Protein AF-A0A2G5TRV5-F1 (afdb_monomer)

Organism: NCBI:txid1611254

InterPro domains:
  IPR000536 Nuclear hormone receptor, ligand-binding domain [PF00104] (17-171)
  IPR000536 Nuclear hormone receptor, ligand-binding domain [PS51843] (1-186)
  IPR000536 Nuclear hormone receptor, ligand-binding domain [SM00430] (6-158)
  IPR035500 Nuclear hormone receptor-like domain superfamily [G3DSA:1.10.565.10] (13-184)
  IPR035500 Nuclear hormone receptor-like domain superfam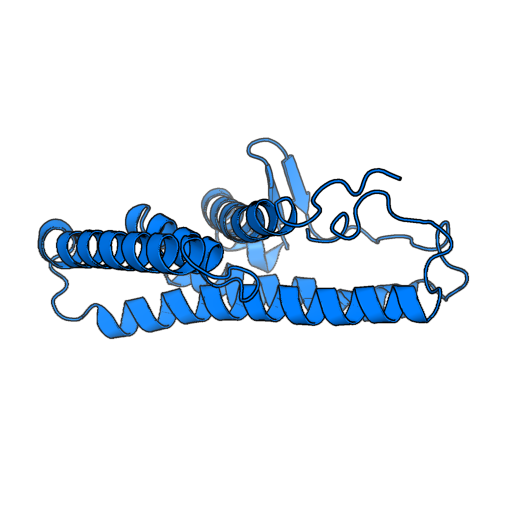ily [SSF48508] (60-185)
  IPR051152 Caenorhabditis elegans Orphan Nuclear Receptors [PTHR45680] (16-185)

Solvent-accessible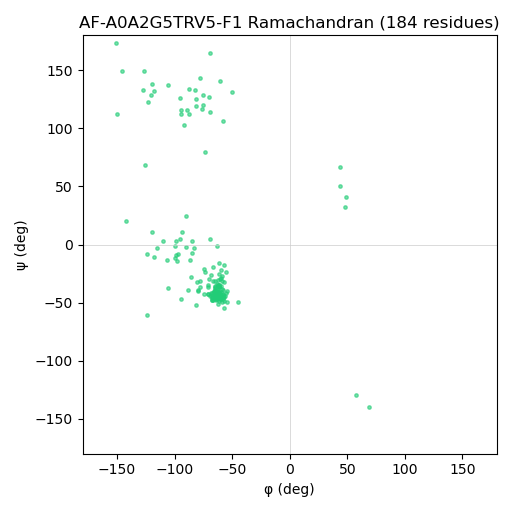 surface area (backbone atoms only — not comparable to full-atom values): 10885 Å² total; per-residue (Å²): 143,79,87,75,85,82,72,70,60,66,58,57,50,65,48,44,50,59,50,25,42,50,50,14,32,70,77,46,45,70,43,24,68,78,55,35,32,41,28,82,48,102,87,42,74,44,59,72,79,73,83,85,80,46,63,92,40,26,91,58,59,50,72,61,56,46,59,74,56,53,63,57,59,55,47,44,45,62,49,36,40,48,53,46,61,73,63,59,70,49,74,64,53,46,53,41,47,44,48,53,58,63,59,64,56,85,81,57,65,69,72,58,40,59,51,40,51,50,52,48,51,51,44,49,52,53,49,52,51,45,33,56,73,76,66,65,42,90,78,49,65,72,56,50,53,55,55,49,49,33,51,52,44,51,55,50,51,53,52,55,49,50,53,51,51,53,49,36,58,78,68,57,51,50,81,61,86,66,93,51,93,60,78,74,73,119

Foldseek 3Di:
DDDDDLPPPVLVLLLLLLVQLLVQCVVPPCCCQVQVWTGSDPPDIDRPPDQDACVVWFPDDSVVVCVLCVVLSVLCSPQANVLCSVLVDDPLLSVLLSLCLSLVDPPDDDPVNVVSVVSNVVSVVVVVCCCVPPVVDPPCPVVNVSSVSNSVSSVVSQVSVLVSLVVCVVVVRTPDDDPRSCVVVD

pLDDT: mean 75.2, std 16.07, range [27.62, 93.69]

Sequence (186 aa):
MQRKDGSTSSDVEHVATIREVAMSVQMFGTRTIEQNKIAISCEQIITIGFHIDFTEITDIDNERVQKMFHGGIQKMLDQVAKPLLDLRPSSMEMAYMLTQMSWQEKKMQGKVVEIGERVCDEMANHLHTYYLQNEQRSNYAARLVRLMNVVNAVNKIHMEKREVLELARIFDVFKVDFSEPDIFDC

Structure (mmCIF, N/CA/C/O backbone):
data_AF-A0A2G5TRV5-F1
#
_entry.id   AF-A0A2G5TRV5-F1
#
loop_
_atom_site.group_PDB
_atom_site.id
_atom_site.type_symbol
_atom_site.label_atom_id
_atom_site.label_alt_id
_atom_site.label_comp_id
_atom_site.label_asym_id
_atom_site.label_entity_id
_atom_site.label_seq_id
_atom_site.pdbx_PDB_ins_code
_atom_site.Cartn_x
_atom_site.Cartn_y
_atom_site.Cartn_z
_atom_site.occupancy
_atom_site.B_iso_or_equiv
_atom_site.auth_seq_id
_atom_site.auth_comp_id
_atom_site.auth_asym_id
_atom_site.au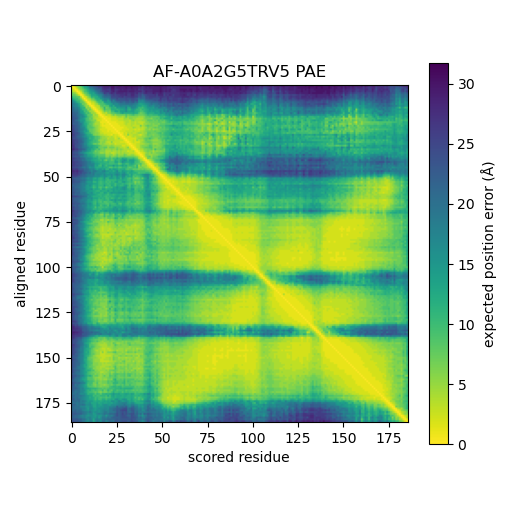th_atom_id
_atom_site.pdbx_PDB_model_num
ATOM 1 N N . MET A 1 1 ? 35.243 -7.133 1.654 1.00 35.12 1 MET A N 1
ATOM 2 C CA . MET A 1 1 ? 34.393 -8.063 2.426 1.00 35.12 1 MET A CA 1
ATOM 3 C C . MET A 1 1 ? 33.840 -7.337 3.645 1.00 35.12 1 MET A C 1
ATOM 5 O O . MET A 1 1 ? 34.474 -7.348 4.684 1.00 35.12 1 M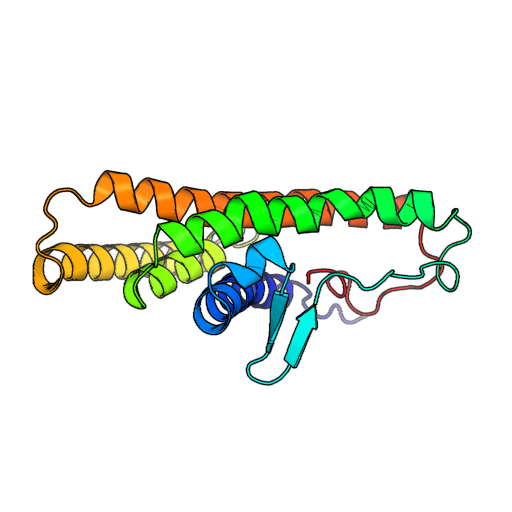ET A O 1
ATOM 9 N N . GLN A 1 2 ? 32.691 -6.681 3.486 1.00 27.62 2 GLN A N 1
ATOM 10 C CA . GLN A 1 2 ? 31.733 -6.341 4.544 1.00 27.62 2 GLN A CA 1
ATOM 11 C C . GLN A 1 2 ? 30.369 -6.318 3.842 1.00 27.62 2 GLN A C 1
ATOM 13 O O . GLN A 1 2 ? 30.166 -5.522 2.929 1.00 27.62 2 GLN A O 1
ATOM 18 N N . ARG A 1 3 ? 29.493 -7.273 4.175 1.00 30.38 3 ARG A N 1
ATOM 19 C CA . ARG A 1 3 ? 28.085 -7.251 3.765 1.00 30.38 3 ARG A CA 1
ATOM 20 C C . ARG A 1 3 ? 27.410 -6.215 4.660 1.00 30.38 3 ARG A C 1
ATOM 22 O O . ARG A 1 3 ? 27.443 -6.388 5.874 1.00 30.38 3 ARG A O 1
ATOM 29 N N . LYS A 1 4 ? 26.885 -5.133 4.084 1.00 31.92 4 LYS A N 1
ATOM 30 C CA . LYS A 1 4 ? 25.918 -4.282 4.781 1.00 31.92 4 LYS A CA 1
ATOM 31 C C . LYS A 1 4 ? 24.546 -4.927 4.637 1.00 31.92 4 LYS A C 1
ATOM 33 O O . LYS A 1 4 ? 24.188 -5.377 3.549 1.00 31.92 4 LYS A O 1
ATOM 38 N N . ASP A 1 5 ? 23.849 -5.008 5.758 1.00 32.12 5 ASP A N 1
ATOM 39 C CA . ASP A 1 5 ? 22.509 -5.555 5.894 1.00 32.12 5 ASP A CA 1
ATOM 40 C C . ASP A 1 5 ? 21.529 -4.797 4.988 1.00 32.12 5 ASP A C 1
ATOM 42 O O . ASP A 1 5 ? 21.182 -3.651 5.246 1.00 32.12 5 ASP A O 1
ATOM 46 N N . GLY A 1 6 ? 21.109 -5.441 3.897 1.00 31.66 6 GLY A N 1
ATOM 47 C CA . GLY A 1 6 ? 20.099 -4.940 2.959 1.00 31.66 6 GLY A CA 1
ATOM 48 C C . GLY A 1 6 ? 18.672 -5.349 3.332 1.00 31.66 6 GLY A C 1
ATOM 49 O O . GLY A 1 6 ? 17.841 -5.507 2.448 1.00 31.66 6 GLY A O 1
ATOM 50 N N . SER A 1 7 ? 18.394 -5.628 4.612 1.00 32.69 7 SER A N 1
ATOM 51 C CA . SER A 1 7 ? 17.069 -6.089 5.053 1.00 32.69 7 SER A CA 1
ATOM 52 C C . SER A 1 7 ? 16.181 -4.987 5.625 1.00 32.69 7 SER A C 1
ATOM 54 O O . SER A 1 7 ? 14.996 -5.224 5.766 1.00 32.69 7 SER A O 1
ATOM 56 N N . THR A 1 8 ? 16.719 -3.810 5.958 1.00 34.19 8 THR A N 1
ATOM 57 C CA . THR A 1 8 ? 15.963 -2.736 6.634 1.00 34.19 8 THR A CA 1
ATOM 58 C C . THR A 1 8 ? 15.406 -1.654 5.701 1.00 34.19 8 THR A C 1
ATOM 60 O O . THR A 1 8 ? 14.676 -0.798 6.182 1.00 34.19 8 THR A O 1
ATOM 63 N N . SER A 1 9 ? 15.758 -1.651 4.406 1.00 38.03 9 SER A N 1
ATOM 64 C CA . SER A 1 9 ? 15.327 -0.607 3.447 1.00 38.03 9 SER A CA 1
ATOM 65 C C . SER A 1 9 ? 13.907 -0.859 2.924 1.00 38.03 9 SER A C 1
ATOM 67 O O . SER A 1 9 ? 13.031 -0.018 3.102 1.00 38.03 9 SER A O 1
ATOM 69 N N . SER A 1 10 ? 13.662 -2.074 2.417 1.00 42.41 10 SER A N 1
ATOM 70 C CA . SER A 1 10 ? 12.358 -2.584 1.953 1.00 42.41 10 SER A CA 1
ATOM 71 C C . SER A 1 10 ? 11.199 -2.272 2.912 1.00 42.41 10 SER A C 1
ATOM 73 O O . SER A 1 10 ? 10.184 -1.711 2.499 1.00 42.41 10 SER A O 1
ATOM 75 N N . ASP A 1 11 ? 11.367 -2.560 4.209 1.00 42.38 11 ASP A N 1
ATOM 76 C CA . ASP A 1 11 ? 10.305 -2.430 5.220 1.00 42.38 11 ASP A CA 1
ATOM 77 C C . ASP A 1 11 ? 9.796 -0.984 5.394 1.00 42.38 11 ASP A C 1
ATOM 79 O O . ASP A 1 11 ? 8.630 -0.761 5.732 1.00 42.38 11 ASP A O 1
ATOM 83 N N . VAL A 1 12 ? 10.659 0.016 5.179 1.00 47.69 12 VAL A N 1
ATOM 84 C CA . VAL A 1 12 ? 10.326 1.441 5.355 1.00 47.69 12 VAL A CA 1
ATOM 85 C C . VAL A 1 12 ? 9.570 1.984 4.139 1.00 47.69 12 VAL A C 1
ATOM 87 O O . VAL A 1 12 ? 8.686 2.830 4.291 1.00 47.69 12 VAL A O 1
ATOM 90 N N . GLU A 1 13 ? 9.866 1.469 2.949 1.00 52.03 13 GLU A N 1
ATOM 91 C CA . GLU A 1 13 ? 9.316 1.958 1.681 1.00 52.03 13 GLU A CA 1
ATOM 92 C C . GLU A 1 13 ? 7.899 1.437 1.416 1.00 52.03 13 GLU A C 1
ATOM 94 O O . GLU A 1 13 ? 7.021 2.217 1.055 1.00 52.03 13 GLU A O 1
ATOM 99 N N . HIS A 1 14 ? 7.605 0.173 1.740 1.00 55.59 14 HIS A N 1
ATOM 100 C CA . HIS A 1 14 ? 6.248 -0.386 1.608 1.00 55.59 14 HIS A CA 1
ATOM 101 C C . HIS A 1 14 ? 5.231 0.364 2.491 1.00 55.59 14 HIS A C 1
ATOM 103 O O . HIS A 1 14 ? 4.076 0.593 2.118 1.00 55.59 14 HIS A O 1
ATOM 109 N N . VAL A 1 15 ? 5.672 0.785 3.681 1.00 53.53 15 VAL A N 1
ATOM 110 C CA . VAL A 1 15 ? 4.893 1.600 4.627 1.00 53.53 15 VAL A CA 1
ATOM 111 C C . VAL A 1 15 ? 4.721 3.032 4.104 1.00 53.53 15 VAL A C 1
ATOM 113 O O . VAL A 1 15 ? 3.666 3.644 4.315 1.00 53.53 15 VAL A O 1
ATOM 116 N N . ALA A 1 16 ? 5.725 3.565 3.402 1.00 57.69 16 ALA A N 1
ATOM 117 C CA . ALA A 1 16 ? 5.662 4.879 2.774 1.00 57.69 16 ALA A CA 1
ATOM 118 C C . ALA A 1 16 ? 4.614 4.919 1.648 1.00 57.69 16 ALA A C 1
ATOM 120 O O . ALA A 1 16 ? 3.808 5.849 1.623 1.00 57.69 16 ALA A O 1
ATOM 121 N N . THR A 1 17 ? 4.493 3.867 0.830 1.00 65.69 17 THR A N 1
ATOM 122 C CA . THR A 1 17 ? 3.565 3.826 -0.315 1.00 65.69 17 THR A CA 1
ATOM 123 C C . THR A 1 17 ? 2.089 3.956 0.086 1.00 65.69 17 THR A C 1
ATOM 125 O O . THR A 1 17 ? 1.372 4.799 -0.459 1.00 65.69 17 THR A O 1
ATOM 128 N N . ILE A 1 18 ? 1.591 3.195 1.078 1.00 73.12 18 ILE A N 1
ATOM 129 C CA . ILE A 1 18 ? 0.195 3.375 1.546 1.00 73.12 18 ILE A CA 1
ATOM 130 C C . ILE A 1 18 ? -0.009 4.768 2.130 1.00 73.12 18 ILE A C 1
ATOM 132 O O . ILE A 1 18 ? -1.057 5.381 1.912 1.00 73.12 18 ILE A O 1
ATOM 136 N N . ARG A 1 19 ? 0.967 5.269 2.890 1.00 72.38 19 ARG A N 1
ATOM 137 C CA . ARG A 1 19 ? 0.879 6.589 3.513 1.00 72.38 19 ARG A CA 1
ATOM 138 C C . ARG A 1 19 ? 0.795 7.685 2.453 1.00 72.38 19 ARG A C 1
ATOM 140 O O . ARG A 1 19 ? -0.054 8.562 2.570 1.00 72.38 19 ARG A O 1
ATOM 147 N N . GLU A 1 20 ? 1.626 7.627 1.425 1.00 74.50 20 GLU A N 1
ATOM 148 C CA . GLU A 1 20 ? 1.660 8.559 0.296 1.00 74.50 20 GLU A CA 1
ATOM 149 C C . GLU A 1 20 ? 0.359 8.543 -0.502 1.00 74.50 20 GLU A C 1
ATOM 151 O O . GLU A 1 20 ? -0.251 9.593 -0.733 1.00 74.50 20 GLU A O 1
ATOM 156 N N . VAL A 1 21 ? -0.162 7.357 -0.820 1.00 74.75 21 VAL A N 1
ATOM 157 C CA . VAL A 1 21 ? -1.463 7.221 -1.488 1.00 74.75 21 VAL A CA 1
ATOM 158 C C . VAL A 1 21 ? -2.597 7.740 -0.597 1.00 74.75 21 VAL A C 1
ATOM 160 O O . VAL A 1 21 ? -3.472 8.462 -1.076 1.00 74.75 21 VAL A O 1
ATOM 163 N N . ALA A 1 22 ? -2.578 7.453 0.706 1.00 77.12 22 ALA A N 1
ATOM 164 C CA . ALA A 1 22 ? -3.571 7.967 1.648 1.00 77.12 22 ALA A CA 1
ATOM 165 C C . ALA A 1 22 ? -3.516 9.501 1.778 1.00 77.12 22 ALA A C 1
ATOM 167 O O . ALA A 1 22 ? -4.564 10.150 1.758 1.00 77.12 22 ALA A O 1
ATOM 168 N N . MET A 1 23 ? -2.318 10.094 1.838 1.00 77.56 23 MET A N 1
ATOM 169 C CA . MET A 1 23 ? -2.127 11.551 1.813 1.00 77.56 23 MET A CA 1
ATOM 170 C C . MET A 1 23 ? -2.671 12.151 0.515 1.00 77.56 23 MET A C 1
ATOM 172 O O . MET A 1 23 ? -3.394 13.143 0.554 1.00 77.56 23 MET A O 1
ATOM 176 N N . SER A 1 24 ? -2.405 11.513 -0.624 1.00 77.44 24 SER A N 1
ATOM 177 C CA . SER A 1 24 ? -2.917 11.934 -1.935 1.00 77.44 24 SER A CA 1
ATOM 178 C C . SER A 1 24 ? -4.442 11.973 -1.957 1.00 77.44 24 SER A C 1
ATOM 180 O O . SER A 1 24 ? -5.041 12.991 -2.302 1.00 77.44 24 SER A O 1
ATOM 182 N N . VAL A 1 25 ? -5.076 10.889 -1.498 1.00 77.81 25 VAL A N 1
ATOM 183 C CA . VAL A 1 25 ? -6.533 10.776 -1.364 1.00 77.81 25 VAL A CA 1
ATOM 184 C C . VAL A 1 25 ? -7.087 11.870 -0.452 1.00 77.81 25 VAL A C 1
ATOM 186 O O . VAL A 1 25 ? -8.100 12.486 -0.782 1.00 77.81 25 VAL A O 1
ATOM 189 N N . GLN A 1 26 ? -6.421 12.153 0.667 1.00 78.88 26 GLN A N 1
ATOM 190 C CA . GLN A 1 26 ? -6.842 13.193 1.603 1.00 78.88 26 GLN A CA 1
ATOM 191 C C . GLN A 1 26 ? -6.704 14.607 1.016 1.00 78.88 26 GLN A C 1
ATOM 193 O O . GLN A 1 26 ? -7.592 15.436 1.208 1.00 78.88 26 GLN A O 1
ATOM 198 N N . MET A 1 27 ? -5.614 14.889 0.300 1.00 76.31 27 MET A N 1
ATOM 199 C CA . MET A 1 27 ? -5.317 16.210 -0.262 1.00 76.31 27 MET A CA 1
ATOM 200 C C . MET A 1 27 ? -6.117 16.512 -1.534 1.00 76.31 27 MET A C 1
ATOM 202 O O . MET A 1 27 ? -6.516 17.656 -1.754 1.00 76.31 27 MET A O 1
ATOM 206 N N . PHE A 1 28 ? -6.351 15.509 -2.386 1.00 77.81 28 PHE A N 1
ATOM 207 C CA . PHE A 1 28 ? -6.891 15.704 -3.737 1.00 77.81 28 PHE A CA 1
ATOM 208 C C . PHE A 1 28 ? -8.244 15.027 -3.975 1.00 77.81 28 PHE A C 1
ATOM 210 O O . PHE A 1 28 ? -8.889 15.305 -4.991 1.00 77.81 28 PHE A O 1
ATOM 217 N N . GLY A 1 29 ? -8.708 14.166 -3.066 1.00 80.75 29 GLY A N 1
ATOM 218 C CA . GLY A 1 29 ? -9.982 13.463 -3.201 1.00 80.75 29 GLY A CA 1
ATOM 219 C C . GLY A 1 29 ? -10.042 12.636 -4.487 1.00 80.75 29 GLY A C 1
ATOM 220 O O . GLY A 1 29 ? -9.109 11.896 -4.807 1.00 80.75 29 GLY A O 1
ATOM 221 N N . THR A 1 30 ? -11.122 12.801 -5.258 1.00 78.50 30 THR A N 1
ATOM 222 C CA . THR A 1 30 ? -11.343 12.100 -6.540 1.00 78.50 30 THR A CA 1
ATOM 223 C C . THR A 1 30 ? -10.280 12.422 -7.590 1.00 78.50 30 THR A C 1
ATOM 225 O O . THR A 1 30 ? -9.976 11.583 -8.436 1.00 78.50 30 THR A O 1
ATOM 228 N N . ARG A 1 31 ? -9.631 13.592 -7.498 1.00 73.75 31 ARG A N 1
ATOM 229 C CA . ARG A 1 31 ? -8.583 14.019 -8.440 1.00 73.75 31 ARG A CA 1
ATOM 230 C C . ARG A 1 31 ? -7.323 13.159 -8.363 1.00 73.75 31 ARG A C 1
ATOM 232 O O . ARG A 1 31 ? -6.560 13.143 -9.323 1.00 73.75 31 ARG A O 1
ATOM 239 N N . THR A 1 32 ? -7.122 12.432 -7.264 1.00 72.50 32 THR A N 1
ATOM 240 C CA . THR A 1 32 ? -6.080 11.396 -7.147 1.00 72.50 32 THR A CA 1
ATOM 241 C C . THR A 1 32 ? -6.212 10.368 -8.266 1.00 72.50 32 THR A C 1
ATOM 243 O O . THR A 1 32 ? -5.218 9.965 -8.853 1.00 72.50 32 THR A O 1
ATOM 246 N N . ILE A 1 33 ? -7.451 9.997 -8.599 1.00 74.25 33 ILE A N 1
ATOM 247 C CA . ILE A 1 33 ? -7.773 8.969 -9.591 1.00 74.25 33 ILE A CA 1
ATOM 248 C C . ILE A 1 33 ? -8.027 9.606 -10.957 1.00 74.25 33 ILE A C 1
ATOM 250 O O . ILE A 1 33 ? -7.497 9.153 -11.959 1.00 74.25 33 ILE A O 1
ATOM 254 N N . GLU A 1 34 ? -8.828 10.672 -11.015 1.00 76.81 34 GLU A N 1
ATOM 255 C CA . GLU A 1 34 ? -9.234 11.289 -12.288 1.00 76.81 34 GLU A CA 1
ATOM 256 C C . GLU A 1 34 ? -8.084 12.005 -13.002 1.00 76.81 34 GLU A C 1
ATOM 258 O O . GLU A 1 34 ? -8.090 12.135 -14.223 1.00 76.81 34 GLU A O 1
ATOM 263 N N . GLN A 1 35 ? -7.117 12.514 -12.237 1.00 70.38 35 GLN A N 1
ATOM 264 C CA . GLN A 1 35 ? -5.979 13.275 -12.752 1.00 70.38 35 GLN A CA 1
ATOM 265 C C . GLN A 1 35 ? -4.643 12.599 -12.421 1.00 70.38 35 GLN A C 1
ATOM 267 O O . GLN A 1 35 ? -3.602 13.235 -12.568 1.00 70.38 35 GLN A O 1
ATOM 272 N N . ASN A 1 36 ? -4.677 11.349 -11.942 1.00 69.88 36 ASN A N 1
ATOM 273 C CA . ASN A 1 36 ? -3.526 10.575 -11.477 1.00 69.88 36 ASN A CA 1
ATOM 274 C C . ASN A 1 36 ? -2.554 11.390 -10.599 1.00 69.88 36 ASN A C 1
ATOM 276 O O . ASN A 1 36 ? -1.355 11.448 -10.868 1.00 69.88 36 ASN A O 1
ATOM 280 N N . LYS A 1 37 ? -3.069 12.087 -9.582 1.00 69.75 37 LYS A N 1
ATOM 281 C CA . LYS A 1 37 ? -2.252 12.928 -8.692 1.00 69.75 37 LYS A CA 1
ATOM 282 C C . LYS A 1 37 ? -1.838 12.158 -7.448 1.00 69.75 37 LYS A C 1
ATOM 284 O O . LYS A 1 37 ? -2.692 11.883 -6.612 1.00 69.75 37 LYS A O 1
ATOM 289 N N . ILE A 1 38 ? -0.546 11.870 -7.310 1.00 69.94 38 ILE A N 1
ATOM 290 C CA . ILE A 1 38 ? 0.032 11.207 -6.137 1.00 69.94 38 ILE A CA 1
ATOM 291 C C . ILE A 1 38 ? 1.041 12.151 -5.472 1.00 69.94 38 ILE A C 1
ATOM 293 O O . ILE A 1 38 ? 1.867 12.772 -6.134 1.00 69.94 38 ILE A O 1
ATOM 297 N N . ALA A 1 39 ? 0.947 12.302 -4.159 1.00 67.00 39 ALA A N 1
ATOM 298 C CA . ALA A 1 39 ? 1.920 12.985 -3.323 1.00 67.00 39 ALA A CA 1
ATOM 299 C C . ALA A 1 39 ? 3.074 12.026 -3.009 1.00 67.00 39 ALA A C 1
ATOM 301 O O . ALA A 1 39 ? 2.822 10.957 -2.468 1.00 67.00 39 ALA A O 1
ATOM 302 N N . ILE A 1 40 ? 4.312 12.426 -3.313 1.00 62.44 40 ILE A N 1
ATOM 303 C CA . ILE A 1 40 ? 5.523 11.695 -2.884 1.00 62.44 40 ILE A CA 1
ATOM 304 C C . ILE A 1 40 ? 5.942 12.146 -1.477 1.00 62.44 40 ILE A C 1
ATOM 306 O O . ILE A 1 40 ? 6.580 11.430 -0.720 1.00 62.44 40 ILE A O 1
ATOM 310 N N . SER A 1 41 ? 5.620 13.389 -1.107 1.00 58.31 41 SER A N 1
ATOM 311 C CA . SER A 1 41 ? 5.944 13.942 0.207 1.00 58.31 41 SER A CA 1
ATOM 312 C C . SER A 1 41 ? 4.921 14.994 0.621 1.00 58.31 41 SER A C 1
ATOM 314 O O . SER A 1 41 ? 4.067 15.395 -0.171 1.00 58.31 41 SER A O 1
ATOM 316 N N . CYS A 1 42 ? 5.028 15.488 1.858 1.00 52.44 42 CYS A N 1
ATOM 317 C CA . CYS A 1 42 ? 4.187 16.578 2.361 1.00 52.44 42 CYS A CA 1
ATOM 318 C C . CYS A 1 42 ? 4.263 17.860 1.504 1.00 52.44 42 CYS A C 1
ATOM 320 O O . CYS A 1 42 ? 3.389 18.715 1.625 1.00 52.44 42 CYS A O 1
ATOM 322 N N . GLU A 1 43 ? 5.288 18.003 0.654 1.00 50.44 43 GLU A N 1
ATOM 323 C CA . GLU A 1 43 ? 5.564 19.220 -0.119 1.00 50.44 43 GLU A CA 1
ATOM 324 C C . GLU A 1 43 ? 5.641 18.991 -1.638 1.00 50.44 43 GLU A C 1
ATOM 326 O O . GLU A 1 43 ? 5.705 19.958 -2.397 1.00 50.44 43 GLU A O 1
ATOM 331 N N . GLN A 1 44 ? 5.622 17.739 -2.112 1.00 53.00 44 GLN A N 1
ATOM 332 C CA . GLN A 1 44 ? 5.828 17.410 -3.527 1.00 53.00 44 GLN A CA 1
ATOM 333 C C . GLN A 1 44 ? 4.708 16.530 -4.089 1.00 53.00 44 GLN A C 1
ATOM 335 O O . GLN A 1 44 ? 4.321 15.518 -3.503 1.00 53.00 44 GLN A O 1
ATOM 340 N N . ILE A 1 45 ? 4.212 16.920 -5.268 1.00 57.09 45 ILE A N 1
ATOM 341 C CA . ILE A 1 45 ? 3.111 16.262 -5.977 1.00 57.09 45 ILE A CA 1
ATOM 342 C C . ILE A 1 45 ? 3.612 15.806 -7.343 1.00 57.09 45 ILE A C 1
ATOM 344 O O . ILE A 1 45 ? 4.107 16.618 -8.125 1.00 57.09 45 ILE A O 1
ATOM 348 N N . ILE A 1 46 ? 3.388 14.538 -7.669 1.00 62.47 46 ILE A N 1
ATOM 349 C CA . ILE A 1 46 ? 3.463 14.027 -9.031 1.00 62.47 46 ILE A CA 1
ATOM 350 C C . ILE A 1 46 ? 2.059 14.032 -9.617 1.00 62.47 46 ILE A C 1
ATOM 352 O O . ILE A 1 46 ? 1.122 13.447 -9.078 1.00 62.47 46 ILE A O 1
ATOM 356 N N . THR A 1 47 ? 1.913 14.670 -10.772 1.00 56.66 47 THR A N 1
ATOM 357 C CA . THR A 1 47 ? 0.828 14.314 -11.689 1.00 56.66 47 THR A CA 1
ATOM 358 C C . THR A 1 47 ? 1.381 13.218 -12.587 1.00 56.66 47 THR A C 1
ATOM 360 O O . THR A 1 47 ? 2.352 13.462 -13.304 1.00 56.66 47 THR A O 1
ATOM 363 N N . ILE A 1 48 ? 0.821 12.008 -12.528 1.00 59.00 48 ILE A N 1
ATOM 364 C CA . ILE A 1 48 ? 1.245 10.883 -13.366 1.00 59.00 48 ILE A CA 1
ATOM 365 C C . ILE A 1 48 ? 0.733 11.140 -14.788 1.00 59.00 48 ILE A C 1
ATOM 367 O O . ILE A 1 48 ? -0.310 10.659 -15.228 1.00 59.00 48 ILE A O 1
ATOM 371 N N . GLY A 1 49 ? 1.487 11.987 -15.472 1.00 53.97 49 GLY A N 1
ATOM 372 C CA . GLY A 1 49 ? 1.477 12.241 -16.905 1.00 53.97 49 GLY A CA 1
ATOM 373 C C . GLY A 1 49 ? 2.905 12.464 -17.409 1.00 53.97 49 GLY A C 1
ATOM 374 O O . GLY A 1 49 ? 3.096 13.093 -18.444 1.00 53.97 49 GLY A O 1
ATOM 375 N N . PHE A 1 50 ? 3.909 12.006 -16.649 1.00 55.22 50 PHE A N 1
ATOM 376 C CA . PHE A 1 50 ? 5.307 12.054 -17.054 1.00 55.22 50 PHE A CA 1
ATOM 377 C C . PHE A 1 50 ? 5.643 10.799 -17.861 1.00 55.22 50 PHE A C 1
ATOM 379 O O . PHE A 1 50 ? 5.265 9.684 -17.504 1.00 55.22 50 PHE A O 1
ATOM 386 N N . HIS A 1 51 ? 6.328 10.998 -18.981 1.00 59.81 51 HIS A N 1
ATOM 387 C CA . HIS A 1 51 ? 6.865 9.918 -19.791 1.00 59.81 51 HIS A CA 1
ATOM 388 C C . HIS A 1 51 ? 8.252 9.586 -19.246 1.00 59.81 51 HIS A C 1
ATOM 390 O O . HIS A 1 51 ? 9.153 10.419 -19.324 1.00 59.81 51 HIS A O 1
ATOM 396 N N . ILE A 1 52 ? 8.413 8.398 -18.663 1.00 69.25 52 ILE A N 1
ATOM 397 C CA . ILE A 1 52 ? 9.731 7.938 -18.220 1.00 69.25 52 ILE A CA 1
ATOM 398 C C . ILE A 1 52 ? 10.511 7.520 -19.460 1.00 69.25 52 ILE A C 1
ATOM 400 O O . ILE A 1 52 ? 10.064 6.654 -20.217 1.00 69.25 52 ILE A O 1
ATOM 404 N N . ASP A 1 53 ? 11.639 8.178 -19.684 1.00 74.06 53 ASP A N 1
ATOM 405 C CA . ASP A 1 53 ? 12.570 7.827 -20.741 1.00 74.06 53 ASP A CA 1
ATOM 406 C C . ASP A 1 53 ? 13.658 6.915 -20.170 1.00 74.06 53 ASP A C 1
ATOM 408 O O . ASP A 1 53 ? 14.408 7.303 -19.276 1.00 74.06 53 ASP A O 1
ATOM 412 N N . PHE A 1 54 ? 13.700 5.683 -20.662 1.00 79.81 54 PHE A N 1
ATOM 413 C CA . PHE A 1 54 ? 14.680 4.676 -20.288 1.00 79.81 54 PHE A CA 1
ATOM 414 C C . PHE A 1 54 ? 15.818 4.560 -21.309 1.00 79.81 54 PHE A C 1
ATOM 416 O O . PHE A 1 54 ? 16.725 3.760 -21.090 1.00 79.81 54 PHE A O 1
ATOM 423 N N . THR A 1 55 ? 15.809 5.333 -22.403 1.00 84.56 55 THR A N 1
ATOM 424 C CA . THR A 1 55 ? 16.789 5.204 -23.501 1.00 84.56 55 THR A CA 1
ATOM 425 C C . THR A 1 55 ? 18.240 5.391 -23.059 1.00 84.56 55 THR A C 1
ATOM 427 O O . THR A 1 55 ? 19.140 4.798 -23.648 1.00 84.56 55 THR A O 1
ATOM 430 N N . GLU A 1 56 ? 18.489 6.154 -21.992 1.00 84.12 56 GLU A N 1
ATOM 431 C CA . GLU A 1 56 ? 19.836 6.317 -21.431 1.00 84.12 56 GLU A CA 1
ATOM 432 C C . GLU A 1 56 ? 20.330 5.084 -20.662 1.00 84.12 56 GLU A C 1
ATOM 434 O O . GLU A 1 56 ? 21.536 4.881 -20.522 1.00 84.12 56 GLU A O 1
ATOM 439 N N . ILE A 1 57 ? 19.414 4.246 -20.170 1.00 82.81 57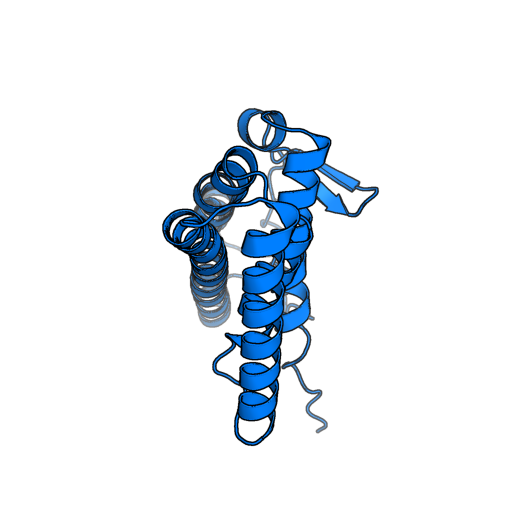 ILE A N 1
ATOM 440 C CA . ILE A 1 57 ? 19.736 3.128 -19.279 1.00 82.81 57 ILE A CA 1
ATOM 441 C C . ILE A 1 57 ? 19.453 1.755 -19.890 1.00 82.81 57 ILE A C 1
ATOM 443 O O . ILE A 1 57 ? 19.754 0.750 -19.254 1.00 82.81 57 ILE A O 1
ATOM 447 N N . THR A 1 58 ? 18.903 1.669 -21.103 1.00 86.56 58 THR A N 1
ATOM 448 C CA . THR A 1 58 ? 18.615 0.400 -21.789 1.00 86.56 58 THR A CA 1
ATOM 449 C C . THR A 1 58 ? 18.798 0.508 -23.305 1.00 86.56 58 THR A C 1
ATOM 451 O O . THR A 1 58 ? 18.589 1.564 -23.890 1.00 86.56 58 THR A O 1
ATOM 454 N N . ASP A 1 59 ? 19.181 -0.599 -23.950 1.00 86.94 59 ASP A N 1
ATOM 455 C CA . ASP A 1 59 ? 19.136 -0.741 -25.421 1.00 86.94 59 ASP A CA 1
ATOM 456 C C . ASP A 1 59 ? 17.761 -1.185 -25.935 1.00 86.94 59 ASP A C 1
ATOM 458 O O . ASP A 1 59 ? 17.538 -1.296 -27.143 1.00 86.94 59 ASP A O 1
ATOM 462 N N . ILE A 1 60 ? 16.846 -1.519 -25.026 1.00 86.06 60 ILE A N 1
ATOM 463 C CA . ILE A 1 60 ? 15.508 -1.964 -25.386 1.00 86.06 60 ILE A CA 1
ATOM 464 C C . ILE A 1 60 ? 14.671 -0.747 -25.769 1.00 86.06 60 ILE A C 1
ATOM 466 O O . ILE A 1 60 ? 14.771 0.321 -25.173 1.00 86.06 60 ILE A O 1
ATOM 470 N N 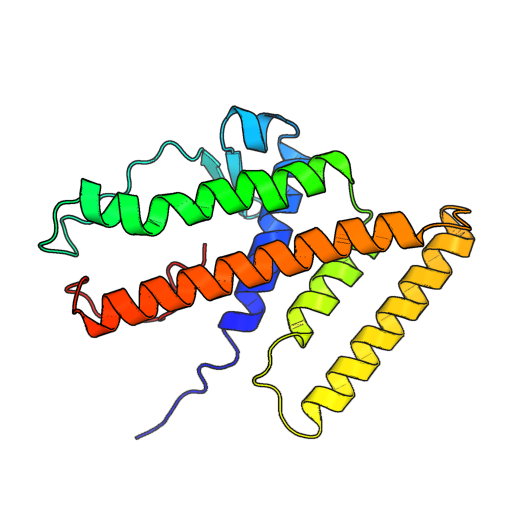. ASP A 1 61 ? 13.805 -0.934 -26.762 1.00 87.12 61 ASP A N 1
ATOM 471 C CA . ASP A 1 61 ? 12.823 0.072 -27.136 1.00 87.12 61 ASP A CA 1
ATOM 472 C C . ASP A 1 61 ? 12.033 0.581 -25.915 1.00 87.12 61 ASP A C 1
ATOM 474 O O . ASP A 1 61 ? 11.512 -0.199 -25.106 1.00 87.12 61 ASP A O 1
ATOM 478 N N . ASN A 1 62 ? 11.939 1.905 -25.801 1.00 83.50 62 ASN A N 1
ATOM 479 C CA . ASN A 1 62 ? 11.383 2.558 -24.626 1.00 83.50 62 ASN A CA 1
ATOM 480 C C . ASN A 1 62 ? 9.906 2.198 -24.399 1.00 83.50 62 ASN A C 1
ATOM 482 O O . ASN A 1 62 ? 9.488 2.024 -23.256 1.00 83.50 62 ASN A O 1
ATOM 486 N N . GLU A 1 63 ? 9.121 2.011 -25.467 1.00 83.88 63 GLU A N 1
ATOM 487 C CA . GLU A 1 63 ? 7.713 1.612 -25.363 1.00 83.88 63 GLU A CA 1
ATOM 488 C C . GLU A 1 63 ? 7.589 0.209 -24.752 1.00 83.88 63 GLU A C 1
ATOM 490 O O . GLU A 1 63 ? 6.696 -0.070 -23.945 1.00 83.88 63 GLU A O 1
ATOM 495 N N . ARG A 1 64 ? 8.515 -0.691 -25.100 1.00 83.12 64 ARG A N 1
ATOM 496 C CA . ARG A 1 64 ? 8.560 -2.046 -24.548 1.00 83.12 64 ARG A CA 1
ATOM 497 C C . ARG A 1 64 ? 8.927 -2.046 -23.066 1.00 83.12 64 ARG A C 1
ATOM 499 O O . ARG A 1 64 ? 8.267 -2.753 -22.305 1.00 83.12 64 ARG A O 1
ATOM 506 N N . VAL A 1 65 ? 9.918 -1.254 -22.653 1.00 82.56 65 VAL A N 1
ATOM 507 C CA . VAL A 1 65 ? 10.302 -1.126 -21.234 1.00 82.56 65 VAL A CA 1
ATOM 508 C C . VAL A 1 65 ? 9.175 -0.484 -20.432 1.00 82.56 65 VAL A C 1
ATOM 510 O O . VAL A 1 65 ? 8.775 -1.017 -19.401 1.00 82.56 65 VAL A O 1
ATOM 513 N N . GLN A 1 66 ? 8.560 0.583 -20.940 1.00 78.50 66 GLN A N 1
ATOM 514 C CA . GLN A 1 66 ? 7.399 1.200 -20.300 1.00 78.50 66 GLN A CA 1
ATOM 515 C C . GLN A 1 66 ? 6.260 0.202 -20.085 1.00 78.50 66 GLN A C 1
ATOM 517 O O . GLN A 1 66 ? 5.698 0.144 -18.992 1.00 78.50 66 GLN A O 1
ATOM 522 N N . LYS A 1 67 ? 5.948 -0.638 -21.080 1.00 79.56 67 LYS A N 1
ATOM 523 C CA . LYS A 1 67 ? 4.918 -1.683 -20.952 1.00 79.56 67 LYS A CA 1
ATOM 524 C C . LYS A 1 67 ? 5.219 -2.704 -19.854 1.00 79.56 67 LYS A C 1
ATOM 526 O O . LYS A 1 67 ? 4.268 -3.212 -19.264 1.00 79.56 67 LYS A O 1
ATOM 531 N N . MET A 1 68 ? 6.489 -2.986 -19.548 1.00 77.38 68 MET A N 1
ATOM 532 C CA . MET A 1 68 ? 6.854 -3.892 -18.448 1.00 77.38 68 MET A CA 1
ATOM 533 C C . MET A 1 68 ? 6.408 -3.348 -17.084 1.00 77.38 68 MET A C 1
ATOM 535 O O . MET A 1 68 ? 5.988 -4.126 -16.231 1.00 77.38 68 MET A O 1
ATOM 539 N N . PHE A 1 69 ? 6.430 -2.024 -16.897 1.00 70.94 69 PHE A N 1
ATOM 540 C CA . PHE A 1 69 ? 6.152 -1.375 -15.608 1.00 70.94 69 PHE A CA 1
ATOM 541 C C . PHE A 1 69 ? 4.789 -0.663 -15.541 1.00 70.94 69 PHE A C 1
ATOM 543 O O . PHE A 1 69 ? 4.301 -0.355 -14.453 1.00 70.94 69 PHE A O 1
ATOM 550 N N . HIS A 1 70 ? 4.118 -0.457 -16.679 1.00 69.81 70 HIS A N 1
ATOM 551 C CA . HIS A 1 70 ? 2.856 0.290 -16.776 1.00 69.81 70 HIS A CA 1
ATOM 552 C C . HIS A 1 70 ? 1.719 -0.288 -15.911 1.00 69.81 70 HIS A C 1
ATOM 554 O O . HIS A 1 70 ? 0.873 0.446 -15.403 1.00 69.81 70 HIS A O 1
ATOM 560 N N . GLY A 1 71 ? 1.698 -1.609 -15.708 1.00 74.31 71 GLY A N 1
ATOM 561 C CA . GLY A 1 71 ? 0.647 -2.276 -14.938 1.00 74.31 71 GLY A CA 1
ATOM 562 C C . GLY A 1 71 ? 0.655 -1.955 -13.438 1.00 74.31 71 GLY A C 1
ATOM 563 O O . GLY A 1 71 ? -0.399 -2.026 -12.809 1.00 74.31 71 GLY A O 1
ATOM 564 N N . GLY A 1 72 ? 1.808 -1.597 -12.859 1.00 74.88 72 GLY A N 1
ATOM 565 C CA . GLY A 1 72 ? 1.942 -1.364 -11.415 1.00 74.88 72 GLY A CA 1
ATOM 566 C C . GLY A 1 72 ? 1.167 -0.134 -10.941 1.00 74.88 72 GLY A C 1
ATOM 567 O O . GLY A 1 72 ? 0.369 -0.221 -10.009 1.00 74.88 72 GLY A O 1
ATOM 568 N N . ILE A 1 73 ? 1.322 0.985 -11.653 1.00 74.75 73 ILE A N 1
ATOM 569 C CA . ILE A 1 73 ? 0.662 2.257 -11.324 1.00 74.75 73 ILE A CA 1
ATOM 570 C C . ILE A 1 73 ? -0.861 2.125 -11.417 1.00 74.75 73 ILE A C 1
ATOM 572 O O . ILE A 1 73 ? -1.579 2.535 -10.505 1.00 74.75 73 ILE A O 1
ATOM 576 N N . GLN A 1 74 ? -1.371 1.513 -12.490 1.00 79.56 74 GLN A N 1
ATOM 577 C CA . GLN A 1 74 ? -2.814 1.331 -12.656 1.00 79.56 74 GLN A CA 1
ATOM 578 C C . GLN A 1 74 ? -3.399 0.466 -11.531 1.00 79.56 74 GLN A C 1
ATOM 580 O O . GLN A 1 74 ? -4.444 0.797 -10.972 1.00 79.56 74 GLN A O 1
ATOM 585 N N . LYS A 1 75 ? -2.701 -0.612 -11.144 1.00 85.69 75 LYS A N 1
ATOM 586 C CA . LYS A 1 75 ? -3.103 -1.447 -10.003 1.00 85.69 75 LYS A CA 1
ATOM 587 C C . LYS A 1 75 ? -3.097 -0.657 -8.694 1.00 85.69 75 LYS A C 1
ATOM 589 O O . LYS A 1 75 ? -4.033 -0.819 -7.918 1.00 85.69 75 LYS A O 1
ATOM 594 N N . MET A 1 76 ? -2.113 0.215 -8.470 1.00 82.00 76 MET A N 1
ATOM 595 C CA . MET A 1 76 ? -2.061 1.086 -7.289 1.00 82.00 76 MET A CA 1
ATOM 596 C C . MET A 1 76 ? -3.271 2.032 -7.237 1.00 82.00 76 MET A C 1
ATOM 598 O O . MET A 1 76 ? -3.958 2.129 -6.220 1.00 82.00 76 MET A O 1
ATOM 602 N N . LEU A 1 77 ? -3.615 2.677 -8.354 1.00 81.19 77 LEU A N 1
ATOM 603 C CA . LEU A 1 77 ? -4.788 3.554 -8.423 1.00 81.19 77 LEU A CA 1
ATOM 604 C C . LEU A 1 77 ? -6.100 2.786 -8.193 1.00 81.19 77 LEU A C 1
ATOM 606 O O . LEU A 1 77 ? -6.959 3.225 -7.423 1.00 81.19 77 LEU A O 1
ATOM 610 N N . ASP A 1 78 ? -6.253 1.626 -8.830 1.00 87.25 78 ASP A N 1
ATOM 611 C CA . ASP A 1 78 ? -7.509 0.878 -8.815 1.00 87.25 78 ASP A CA 1
ATOM 612 C C . ASP A 1 78 ? -7.739 0.069 -7.539 1.00 87.25 78 ASP A C 1
ATOM 614 O O . ASP A 1 78 ? -8.865 0.002 -7.048 1.00 87.25 78 ASP A O 1
ATOM 618 N N . GLN A 1 79 ? -6.693 -0.565 -7.014 1.00 90.06 79 GLN A N 1
ATOM 619 C CA . GLN A 1 79 ? -6.793 -1.518 -5.905 1.00 90.06 79 GLN A CA 1
ATOM 620 C C . GLN A 1 79 ? -6.419 -0.901 -4.556 1.00 90.06 79 GLN A C 1
ATOM 622 O O . GLN A 1 79 ? -6.685 -1.514 -3.524 1.00 90.06 79 GLN A O 1
ATOM 627 N N . VAL A 1 80 ? -5.835 0.303 -4.547 1.00 89.06 80 VAL A N 1
ATOM 628 C CA . VAL A 1 80 ? -5.368 0.968 -3.322 1.00 89.06 80 VAL A CA 1
ATOM 629 C C . VAL A 1 80 ? -6.011 2.342 -3.178 1.00 89.06 80 VAL A C 1
ATOM 631 O O . VAL A 1 80 ? -6.784 2.554 -2.243 1.00 89.06 80 VAL A O 1
ATOM 634 N N . ALA A 1 81 ? -5.796 3.256 -4.131 1.00 84.88 81 ALA A N 1
ATOM 635 C CA . ALA A 1 81 ? -6.297 4.629 -4.018 1.00 84.88 81 ALA A CA 1
ATOM 636 C C . ALA A 1 81 ? -7.835 4.704 -4.004 1.00 84.88 81 ALA A C 1
ATOM 638 O O . ALA A 1 81 ? -8.412 5.355 -3.130 1.00 84.88 81 ALA A O 1
ATOM 639 N N . LYS A 1 82 ? -8.512 4.002 -4.925 1.00 87.69 82 LYS A N 1
ATOM 640 C CA . LYS A 1 82 ? -9.986 3.917 -4.965 1.00 87.69 82 LYS A CA 1
ATOM 641 C C . LYS A 1 82 ? -10.574 3.373 -3.651 1.00 87.69 82 LYS A C 1
ATOM 643 O O . LYS A 1 82 ? -11.371 4.083 -3.035 1.00 87.69 82 LYS A O 1
ATOM 648 N N . PRO A 1 83 ? -10.165 2.190 -3.147 1.00 90.56 83 PRO A N 1
ATOM 649 C CA . PRO A 1 83 ? -10.654 1.694 -1.863 1.00 90.56 83 PRO A CA 1
ATOM 650 C C . PRO A 1 83 ? -10.376 2.614 -0.676 1.00 90.56 83 PRO A C 1
ATOM 652 O O . PRO A 1 83 ? -11.238 2.734 0.190 1.00 90.56 83 PRO A O 1
ATOM 655 N N . LEU A 1 84 ? -9.213 3.271 -0.618 1.00 89.75 84 LEU A N 1
ATOM 656 C CA . LEU A 1 84 ? -8.901 4.224 0.451 1.00 89.75 84 LEU A CA 1
ATOM 657 C C . LEU A 1 84 ? -9.825 5.449 0.409 1.00 89.75 84 LEU A C 1
ATOM 659 O O . LEU A 1 84 ? -10.293 5.893 1.460 1.00 89.75 84 LEU A O 1
ATOM 663 N N . LEU A 1 85 ? -10.148 5.951 -0.788 1.00 87.94 85 LEU A N 1
ATOM 664 C CA . LEU A 1 85 ? -11.098 7.051 -0.976 1.00 87.94 85 LEU A CA 1
ATOM 665 C C . LEU A 1 85 ? -12.519 6.669 -0.538 1.00 87.94 85 LEU A C 1
ATOM 667 O O . LEU A 1 85 ? -13.203 7.483 0.090 1.00 87.94 85 LEU A O 1
ATOM 671 N N . ASP A 1 86 ? -12.941 5.438 -0.831 1.00 88.50 86 ASP A N 1
ATOM 672 C CA . ASP A 1 86 ? -14.263 4.921 -0.469 1.00 88.50 86 ASP A CA 1
ATOM 673 C C . ASP A 1 86 ? -14.377 4.600 1.026 1.00 88.50 86 ASP A C 1
ATOM 675 O O . ASP A 1 86 ? -15.401 4.862 1.659 1.00 88.50 86 ASP A O 1
ATOM 679 N N . LEU A 1 87 ? -13.340 3.987 1.603 1.00 90.0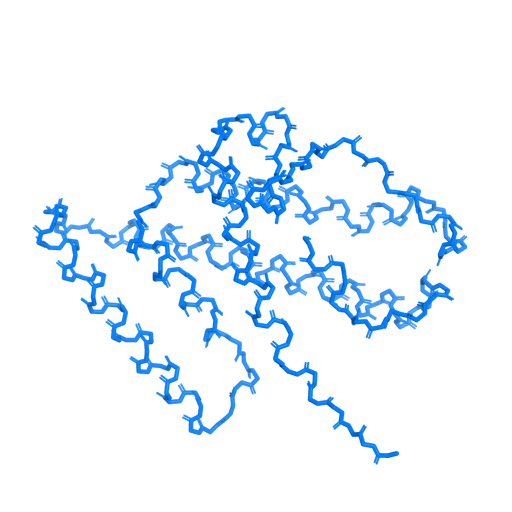6 87 LEU A N 1
ATOM 680 C CA . LEU A 1 87 ? -13.338 3.535 2.993 1.00 90.06 87 LEU A CA 1
ATOM 681 C C . LEU A 1 87 ? -13.101 4.678 3.973 1.00 90.06 87 LEU A C 1
ATOM 683 O O . LEU A 1 87 ? -13.623 4.593 5.087 1.00 90.06 87 LEU A O 1
ATOM 687 N N . ARG A 1 88 ? -12.336 5.704 3.572 1.00 89.25 88 ARG A N 1
ATOM 688 C CA . ARG A 1 88 ? -11.898 6.831 4.412 1.00 89.25 88 ARG A CA 1
ATOM 689 C C . ARG A 1 88 ? -11.430 6.347 5.786 1.00 89.25 88 ARG A C 1
ATOM 691 O O . ARG A 1 88 ? -12.136 6.561 6.774 1.00 89.25 88 ARG A O 1
ATOM 698 N N . PRO A 1 89 ? -10.319 5.596 5.839 1.00 90.31 89 PRO A N 1
ATOM 699 C CA . PRO A 1 89 ? -9.865 5.009 7.085 1.00 90.31 89 PRO A CA 1
ATOM 700 C C . PRO A 1 89 ? -9.555 6.086 8.129 1.00 90.31 89 PRO A C 1
ATOM 702 O O . PRO A 1 89 ? -9.012 7.145 7.812 1.00 90.31 89 PRO A O 1
ATOM 705 N N . SER A 1 90 ? -9.908 5.815 9.382 1.00 90.69 90 SER A N 1
ATOM 706 C CA . SER A 1 90 ? -9.509 6.645 10.516 1.00 90.69 90 SER A CA 1
ATOM 707 C C . SER A 1 90 ? -8.007 6.514 10.774 1.00 90.69 90 SER A C 1
ATOM 709 O O . SER A 1 90 ? -7.365 5.561 10.329 1.00 90.69 90 SER A O 1
ATOM 711 N N . SER A 1 91 ? -7.430 7.427 11.557 1.00 87.94 91 SER A N 1
ATOM 712 C CA . SER A 1 91 ? -6.016 7.326 11.944 1.00 87.94 91 SER A CA 1
ATOM 713 C C . SER A 1 91 ? -5.692 6.010 12.664 1.00 87.94 91 SER A C 1
ATOM 715 O O . SER A 1 91 ? -4.596 5.485 12.497 1.00 87.94 91 SER A O 1
ATOM 717 N N . MET A 1 92 ? -6.647 5.454 13.423 1.00 90.06 92 MET A N 1
ATOM 718 C CA . MET A 1 92 ? -6.484 4.164 14.103 1.00 90.06 92 MET A CA 1
ATOM 719 C C . MET A 1 92 ? -6.481 2.997 13.107 1.00 90.06 92 MET A C 1
ATOM 721 O O . MET A 1 92 ? -5.652 2.097 13.196 1.00 90.06 92 MET A O 1
ATOM 725 N N . GLU A 1 93 ? -7.377 3.029 12.121 1.00 91.94 93 GLU A N 1
ATOM 726 C CA . GLU A 1 93 ? -7.426 2.020 11.058 1.00 91.94 93 GLU A CA 1
ATOM 727 C C . GLU A 1 93 ? -6.177 2.077 10.174 1.00 91.94 93 GLU A C 1
ATOM 729 O O . GLU A 1 93 ? -5.611 1.034 9.856 1.00 91.94 93 GLU A O 1
ATOM 734 N N . MET A 1 94 ? -5.703 3.281 9.843 1.00 89.75 94 MET A N 1
ATOM 735 C CA . MET A 1 94 ? -4.441 3.486 9.129 1.00 89.75 94 MET A CA 1
ATOM 736 C C . MET A 1 94 ? -3.252 2.938 9.919 1.00 89.75 94 MET A C 1
ATOM 738 O O . MET A 1 94 ? -2.439 2.208 9.359 1.00 89.75 94 MET A O 1
ATOM 742 N N . ALA A 1 95 ? -3.162 3.232 11.220 1.00 89.62 95 ALA A N 1
ATOM 743 C CA . ALA A 1 95 ? -2.098 2.704 12.074 1.00 89.62 95 ALA A CA 1
ATOM 744 C C . ALA A 1 95 ? -2.112 1.168 12.117 1.00 89.62 95 ALA A C 1
ATOM 746 O O . ALA A 1 95 ? -1.058 0.539 12.018 1.00 89.62 95 ALA A O 1
ATOM 747 N N . TYR A 1 96 ? -3.298 0.558 12.188 1.00 91.75 96 TYR A N 1
ATOM 748 C CA . TYR A 1 96 ? -3.435 -0.894 12.115 1.00 91.75 96 TYR A CA 1
ATOM 749 C C . TYR A 1 96 ? -2.986 -1.448 10.759 1.00 91.75 96 TYR A C 1
ATOM 751 O O . TYR A 1 96 ? -2.188 -2.378 10.727 1.00 91.75 96 TYR A O 1
ATOM 759 N N . MET A 1 97 ? -3.434 -0.862 9.644 1.00 91.56 97 MET A N 1
ATOM 760 C CA . MET A 1 97 ? -3.039 -1.289 8.295 1.00 91.56 97 MET A CA 1
ATOM 761 C C . MET A 1 97 ? -1.521 -1.238 8.088 1.00 91.56 97 MET A C 1
ATOM 763 O O . MET A 1 97 ? -0.945 -2.212 7.612 1.00 91.56 97 MET A O 1
ATOM 767 N N . LEU A 1 98 ? -0.872 -0.140 8.488 1.00 86.62 98 LEU A N 1
ATOM 768 C CA . LEU A 1 98 ? 0.582 0.009 8.384 1.00 86.62 98 LEU A CA 1
ATOM 769 C C . LEU A 1 98 ? 1.312 -1.011 9.266 1.00 86.62 98 LEU A C 1
ATOM 771 O O . LEU A 1 98 ? 2.261 -1.636 8.811 1.00 86.62 98 LEU A O 1
ATOM 775 N N . THR A 1 99 ? 0.821 -1.246 10.488 1.00 88.38 99 THR A N 1
ATOM 776 C CA . THR A 1 99 ? 1.383 -2.266 11.390 1.00 88.38 99 THR A CA 1
ATOM 777 C C . THR A 1 99 ? 1.311 -3.659 10.768 1.00 88.38 99 THR A C 1
ATOM 779 O O . THR A 1 99 ? 2.289 -4.398 10.800 1.00 88.38 99 THR A O 1
ATOM 782 N N . GLN A 1 100 ? 0.171 -4.018 10.167 1.00 86.81 100 GLN A N 1
ATOM 783 C CA . GLN A 1 100 ? 0.020 -5.305 9.484 1.00 86.81 100 GLN A CA 1
ATOM 784 C C . GLN A 1 100 ? 0.995 -5.445 8.310 1.00 86.81 100 GLN A C 1
ATOM 786 O O . GLN A 1 100 ? 1.533 -6.524 8.106 1.00 86.81 100 GLN A O 1
ATOM 791 N N . MET A 1 101 ? 1.274 -4.372 7.569 1.00 81.25 101 MET A N 1
ATOM 792 C CA . MET A 1 101 ? 2.265 -4.410 6.490 1.00 81.25 101 MET A CA 1
ATOM 793 C C . MET A 1 101 ? 3.690 -4.605 6.999 1.00 81.25 101 MET A C 1
ATOM 795 O O . MET A 1 101 ? 4.393 -5.471 6.489 1.00 81.25 101 MET A O 1
ATOM 799 N N . SER A 1 102 ? 4.101 -3.846 8.018 1.00 79.50 102 SER A N 1
ATOM 800 C CA . SER A 1 102 ? 5.477 -3.870 8.535 1.00 79.50 1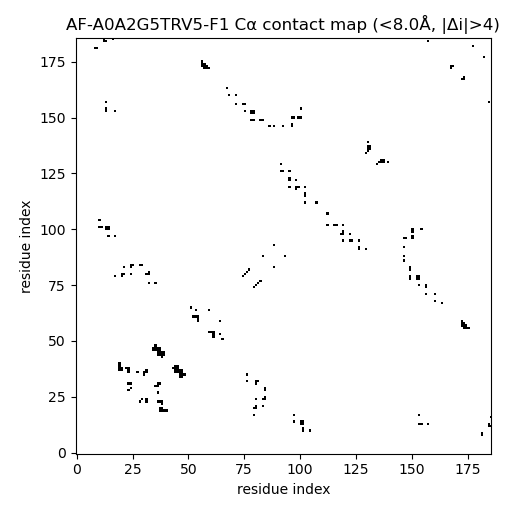02 SER A CA 1
ATOM 801 C C . SER A 1 102 ? 5.916 -5.239 9.055 1.00 79.50 102 SER A C 1
ATOM 803 O O . SER A 1 102 ? 7.100 -5.554 9.025 1.00 79.50 102 SER A O 1
ATOM 805 N N . TRP A 1 103 ? 4.979 -6.054 9.545 1.00 75.56 103 TRP A N 1
ATOM 806 C CA . TRP A 1 103 ? 5.284 -7.340 10.180 1.00 75.56 103 TRP A CA 1
ATOM 807 C C . TRP A 1 103 ? 4.857 -8.561 9.348 1.00 75.56 103 TRP A C 1
ATOM 809 O O . TRP A 1 103 ? 5.047 -9.694 9.785 1.00 75.56 103 TRP A O 1
ATOM 819 N N . GLN A 1 104 ? 4.318 -8.365 8.137 1.00 68.31 104 GLN A N 1
ATOM 820 C CA . GLN A 1 104 ? 3.950 -9.458 7.221 1.00 68.31 104 GLN A CA 1
ATOM 821 C C . GLN A 1 104 ? 5.122 -9.992 6.373 1.00 68.31 104 GLN A C 1
ATOM 823 O O . GLN A 1 104 ? 4.960 -10.967 5.628 1.00 68.31 104 GLN A O 1
ATOM 828 N N . GLU A 1 105 ? 6.314 -9.404 6.489 1.00 61.31 105 GLU A N 1
ATOM 829 C CA . GLU A 1 105 ? 7.506 -9.840 5.765 1.00 61.31 105 GLU A CA 1
ATOM 830 C C . GLU A 1 105 ? 8.025 -11.209 6.255 1.00 61.31 105 GLU A C 1
ATOM 832 O O . GLU A 1 105 ? 8.559 -11.376 7.352 1.00 61.31 105 GLU A O 1
ATOM 837 N N . LYS A 1 106 ? 7.952 -12.215 5.372 1.00 54.84 106 LYS A N 1
ATOM 838 C CA . LYS A 1 106 ? 8.357 -13.619 5.615 1.00 54.84 106 LYS A CA 1
ATOM 839 C C . LYS A 1 106 ? 9.850 -13.833 5.923 1.00 54.84 106 LYS A C 1
ATOM 841 O O . LYS A 1 106 ? 10.275 -14.975 6.101 1.00 54.84 106 LYS A O 1
ATOM 846 N N . LYS A 1 107 ? 10.667 -12.777 5.921 1.00 57.75 107 LYS A N 1
ATOM 847 C CA . LYS A 1 107 ? 12.112 -12.850 6.193 1.00 57.75 107 LYS A CA 1
ATOM 848 C C . LYS A 1 107 ? 12.448 -12.765 7.680 1.00 57.75 107 LYS A C 1
ATOM 850 O O . LYS A 1 107 ? 13.576 -13.089 8.052 1.00 57.75 107 LYS A O 1
ATOM 855 N N . MET A 1 108 ? 11.503 -12.368 8.528 1.00 61.25 108 MET A N 1
ATOM 856 C CA . MET A 1 108 ? 11.724 -12.359 9.968 1.00 61.25 108 MET A CA 1
ATOM 857 C C . MET A 1 108 ? 11.787 -13.807 10.473 1.00 61.25 108 MET A C 1
ATOM 859 O O . MET A 1 108 ? 10.920 -14.623 10.173 1.00 61.25 108 MET A O 1
ATOM 863 N N . GLN A 1 109 ? 12.849 -14.159 11.200 1.00 60.88 109 GLN A N 1
ATOM 864 C CA . GLN A 1 109 ? 13.027 -15.488 11.792 1.00 60.88 109 GLN A CA 1
ATOM 865 C C . GLN A 1 109 ? 13.304 -15.377 13.292 1.00 60.88 109 GLN A C 1
ATOM 867 O O . GLN A 1 109 ? 13.918 -14.421 13.772 1.00 60.88 109 GLN A O 1
ATOM 872 N N . GLY A 1 110 ? 12.875 -16.391 14.044 1.00 73.12 110 GLY A N 1
ATOM 873 C CA . GLY A 1 110 ? 13.124 -16.489 15.480 1.00 73.12 110 GLY A CA 1
ATOM 874 C C . GLY A 1 110 ? 12.361 -15.442 16.295 1.00 73.12 110 GLY A C 1
ATOM 875 O O . GLY A 1 110 ? 11.205 -15.143 16.015 1.00 73.12 110 GLY A O 1
ATOM 876 N N . LYS A 1 111 ? 13.014 -14.878 17.317 1.00 74.12 111 LYS A N 1
ATOM 877 C CA . LYS A 1 111 ? 12.390 -13.991 18.320 1.00 74.12 111 LYS A CA 1
ATOM 878 C C . LYS A 1 111 ? 11.757 -12.716 17.748 1.00 74.12 111 LYS A C 1
ATOM 880 O O . LYS A 1 111 ? 10.909 -12.126 18.402 1.00 74.12 111 LYS A O 1
ATOM 885 N N . VAL A 1 112 ? 12.170 -12.280 16.558 1.00 77.88 112 VAL A N 1
ATOM 886 C CA . VAL A 1 112 ? 11.632 -11.069 15.916 1.00 77.88 112 VAL A CA 1
ATOM 887 C C . VAL A 1 112 ? 10.198 -11.291 15.429 1.00 77.88 112 VAL A C 1
ATOM 889 O O . VAL A 1 112 ? 9.371 -10.402 15.590 1.00 77.88 112 VAL A O 1
ATOM 892 N N . VAL A 1 113 ? 9.882 -12.492 14.929 1.00 78.19 113 VAL A N 1
ATOM 893 C CA . VAL A 1 113 ? 8.514 -12.856 14.515 1.00 78.19 113 VAL A CA 1
ATOM 894 C C . VAL A 1 113 ? 7.573 -12.817 15.708 1.00 78.19 113 VAL A C 1
ATOM 896 O O . VAL A 1 113 ? 6.524 -12.195 15.641 1.00 78.19 113 VAL A O 1
ATOM 899 N N . GLU A 1 114 ? 7.992 -13.408 16.828 1.00 81.00 114 GLU A N 1
ATOM 900 C CA . GLU A 1 114 ? 7.192 -13.440 18.054 1.00 81.00 114 GLU A CA 1
ATOM 901 C C . GLU A 1 114 ? 6.908 -12.027 18.593 1.00 81.00 114 GLU A C 1
ATOM 903 O O . GLU A 1 114 ? 5.822 -11.750 19.097 1.00 81.00 114 GLU A O 1
ATOM 908 N N . ILE A 1 115 ? 7.873 -11.107 18.478 1.00 83.50 115 ILE A N 1
ATOM 909 C CA . ILE A 1 115 ? 7.669 -9.698 18.839 1.00 83.50 115 ILE A CA 1
ATOM 910 C C . ILE A 1 115 ? 6.687 -9.033 17.866 1.00 83.50 115 ILE A C 1
ATOM 912 O O . ILE A 1 115 ? 5.780 -8.340 18.320 1.00 83.50 115 ILE A O 1
ATOM 916 N N . GLY A 1 116 ? 6.840 -9.259 16.560 1.00 82.25 116 GLY A N 1
ATOM 917 C CA . GLY A 1 116 ? 5.941 -8.721 15.537 1.00 82.25 116 GLY A CA 1
ATOM 918 C C . GLY A 1 116 ? 4.496 -9.183 15.726 1.00 82.25 116 GLY A C 1
ATOM 919 O O . GLY A 1 116 ? 3.589 -8.354 15.740 1.00 82.25 116 GLY A O 1
ATOM 920 N N . GLU A 1 117 ? 4.281 -10.477 15.977 1.00 84.12 117 GLU A N 1
ATOM 921 C CA . GLU A 1 117 ? 2.959 -11.045 16.272 1.00 84.12 117 GLU A CA 1
ATOM 922 C C . GLU A 1 117 ? 2.323 -10.376 17.495 1.00 84.12 117 GLU A C 1
ATOM 924 O O . GLU A 1 117 ? 1.177 -9.935 17.427 1.00 84.12 117 GLU A O 1
ATOM 929 N N . ARG A 1 118 ? 3.086 -10.187 18.580 1.00 87.38 118 ARG A N 1
ATOM 930 C CA . ARG A 1 118 ? 2.592 -9.479 19.773 1.00 87.38 118 ARG A CA 1
ATOM 931 C C . ARG A 1 118 ? 2.200 -8.033 19.476 1.00 87.38 118 ARG A C 1
ATOM 933 O O . ARG A 1 118 ? 1.175 -7.576 19.973 1.00 87.38 118 ARG A O 1
ATOM 940 N N . VAL A 1 119 ? 2.986 -7.317 18.671 1.00 87.69 119 VAL A N 1
ATOM 941 C CA . VAL A 1 119 ? 2.675 -5.934 18.266 1.00 87.69 119 VAL A CA 1
ATOM 942 C C . VAL A 1 119 ? 1.405 -5.891 17.409 1.00 87.69 119 VAL A C 1
ATOM 944 O O . VAL A 1 119 ? 0.545 -5.032 17.617 1.00 87.69 119 VAL A O 1
ATOM 947 N N . CYS A 1 120 ? 1.249 -6.826 16.472 1.00 88.00 120 CYS A N 1
ATOM 948 C CA . CYS A 1 120 ? 0.044 -6.962 15.658 1.00 88.00 120 CYS A CA 1
ATOM 949 C C . CYS A 1 120 ? -1.200 -7.259 16.509 1.00 88.00 120 CYS A C 1
ATOM 951 O O . CYS A 1 120 ? -2.240 -6.635 16.283 1.00 88.00 120 CYS A O 1
ATOM 953 N N . ASP A 1 121 ? -1.090 -8.158 17.489 1.00 90.06 121 ASP A N 1
ATOM 954 C CA . ASP A 1 121 ? -2.171 -8.514 18.415 1.00 90.06 121 ASP A CA 1
ATOM 955 C C . ASP A 1 121 ? -2.571 -7.335 19.307 1.00 90.06 121 ASP A C 1
ATOM 957 O O . ASP A 1 121 ? -3.757 -7.038 19.475 1.00 90.06 121 ASP A O 1
ATOM 961 N N . GLU A 1 122 ? -1.591 -6.613 19.850 1.00 92.56 122 GLU A N 1
ATOM 962 C CA . GLU A 1 122 ? -1.832 -5.414 20.651 1.00 92.56 122 GLU A CA 1
ATOM 963 C C . GLU A 1 122 ? -2.552 -4.337 19.829 1.00 92.56 122 GLU A C 1
ATOM 965 O O . GLU A 1 122 ? -3.570 -3.792 20.265 1.00 92.56 122 GLU A O 1
ATOM 970 N N . MET A 1 123 ? -2.105 -4.092 18.594 1.00 91.62 123 MET A N 1
ATOM 971 C CA . MET A 1 123 ? -2.765 -3.140 17.700 1.00 91.62 123 MET A CA 1
ATOM 972 C C . MET A 1 123 ? -4.184 -3.596 17.313 1.00 91.62 123 MET A C 1
ATOM 974 O O . MET A 1 123 ? -5.091 -2.767 17.217 1.00 91.62 123 MET A O 1
ATOM 978 N N . ALA A 1 124 ? -4.420 -4.901 17.138 1.00 91.19 124 ALA A N 1
ATOM 979 C CA . ALA A 1 124 ? -5.761 -5.452 16.927 1.00 91.19 124 ALA A CA 1
ATOM 980 C C . ALA A 1 124 ? -6.684 -5.200 18.132 1.00 91.19 124 ALA A C 1
ATOM 982 O O . ALA A 1 124 ? -7.840 -4.809 17.946 1.00 91.19 124 ALA A O 1
ATOM 983 N N . ASN A 1 125 ? -6.180 -5.355 19.358 1.00 92.50 125 ASN A N 1
ATOM 984 C CA . ASN A 1 125 ? -6.934 -5.065 20.580 1.00 92.50 125 ASN A CA 1
ATOM 985 C C . ASN A 1 125 ? -7.260 -3.570 20.720 1.00 92.50 125 ASN A C 1
ATOM 987 O O . ASN A 1 125 ? -8.386 -3.208 21.083 1.00 92.50 125 ASN A O 1
ATOM 991 N N . HIS A 1 126 ? -6.311 -2.690 20.388 1.00 92.38 126 HIS A N 1
ATOM 992 C CA . HIS A 1 126 ? -6.546 -1.245 20.346 1.00 92.38 126 HIS A CA 1
ATOM 993 C C . HIS A 1 126 ? -7.617 -0.875 19.318 1.00 92.38 126 HIS A C 1
ATOM 995 O O . HIS A 1 126 ? -8.542 -0.122 19.634 1.00 92.38 126 HIS A O 1
ATOM 1001 N N . LEU A 1 127 ? -7.554 -1.458 18.118 1.00 92.00 127 LEU A N 1
ATOM 1002 C CA . LEU A 1 127 ? -8.551 -1.233 17.078 1.00 92.00 127 LEU A CA 1
ATOM 1003 C C . LEU A 1 127 ? -9.939 -1.751 17.494 1.00 92.00 127 LEU A C 1
ATOM 1005 O O . LEU A 1 127 ? -10.935 -1.054 17.302 1.00 92.00 127 LEU A O 1
ATOM 1009 N N . HIS A 1 128 ? -10.018 -2.938 18.103 1.00 91.19 128 HIS A N 1
ATOM 1010 C CA . HIS A 1 128 ? -11.269 -3.484 18.639 1.00 91.19 128 HIS A CA 1
ATOM 1011 C C . HIS A 1 128 ? -11.899 -2.538 19.668 1.00 91.19 128 HIS A C 1
ATOM 1013 O O . HIS A 1 128 ? -13.077 -2.192 19.566 1.00 91.19 128 HIS A O 1
ATOM 1019 N N . THR A 1 129 ? -11.092 -2.068 20.619 1.00 90.44 129 THR A N 1
ATOM 1020 C CA . THR A 1 129 ? -11.529 -1.139 21.666 1.00 90.44 129 THR A CA 1
ATOM 1021 C C . THR A 1 129 ? -12.030 0.175 21.063 1.00 90.44 129 THR A C 1
ATOM 1023 O O . THR A 1 129 ? -13.106 0.645 21.431 1.00 90.44 129 THR A O 1
ATOM 1026 N N . TYR A 1 130 ? -11.314 0.723 20.076 1.00 89.44 130 TYR A N 1
ATOM 1027 C CA . TYR A 1 130 ? -11.721 1.923 19.343 1.00 89.44 130 TYR A CA 1
ATOM 1028 C C . TYR A 1 130 ? -13.086 1.760 18.656 1.00 89.44 130 TYR A C 1
ATOM 1030 O O . TYR A 1 130 ? -13.946 2.635 18.782 1.00 89.44 130 TYR A O 1
ATOM 1038 N N . TYR A 1 131 ? -13.335 0.635 17.978 1.00 89.94 131 TYR A N 1
ATOM 1039 C CA . TYR A 1 131 ? -14.626 0.395 17.325 1.00 89.94 131 TYR A CA 1
ATOM 1040 C C . TYR A 1 131 ? -15.794 0.316 18.314 1.00 89.94 131 TYR A C 1
ATOM 1042 O O . TYR A 1 131 ? -16.873 0.848 18.031 1.00 89.94 131 TYR A O 1
ATOM 1050 N N . LEU A 1 132 ? -15.585 -0.326 19.467 1.00 87.25 132 LEU A N 1
ATOM 1051 C CA . LEU A 1 132 ? -16.616 -0.461 20.496 1.00 87.25 132 LEU A CA 1
ATOM 1052 C C . LEU A 1 132 ? -16.910 0.866 21.204 1.00 87.25 132 LEU A C 1
ATOM 1054 O O . LEU A 1 132 ? -18.073 1.181 21.448 1.00 87.25 132 LEU A O 1
ATOM 1058 N N . GLN A 1 133 ? -15.871 1.633 21.537 1.00 84.62 133 GLN A N 1
ATOM 1059 C CA . GLN A 1 133 ? -15.994 2.822 22.383 1.00 84.62 133 GLN A CA 1
ATOM 1060 C C . GLN A 1 133 ? -16.296 4.099 21.593 1.00 84.62 133 GLN A C 1
ATOM 1062 O O . GLN A 1 133 ? -17.099 4.914 22.046 1.00 84.62 133 GLN A O 1
ATOM 1067 N N . ASN A 1 134 ? -15.688 4.277 20.417 1.00 74.94 134 ASN A N 1
ATOM 1068 C CA . ASN A 1 134 ? -15.697 5.564 19.716 1.00 74.94 134 ASN A CA 1
ATOM 1069 C C . ASN A 1 134 ? -16.636 5.577 18.509 1.00 74.94 134 ASN A C 1
ATOM 1071 O O . ASN A 1 134 ? -17.278 6.591 18.252 1.00 74.94 134 ASN A O 1
ATOM 1075 N N . GLU A 1 135 ? -16.732 4.472 17.767 1.00 68.94 135 GLU A N 1
ATOM 1076 C CA . GLU A 1 135 ? -17.606 4.393 16.589 1.00 68.94 135 GLU A CA 1
ATOM 1077 C C . GLU A 1 135 ? -18.951 3.699 16.860 1.00 68.94 135 GLU A C 1
ATOM 1079 O O . GLU A 1 135 ? -19.821 3.717 15.989 1.00 68.94 135 GLU A O 1
ATOM 1084 N N . GLN A 1 136 ? -19.133 3.080 18.037 1.00 69.81 136 GLN A N 1
ATOM 1085 C CA . GLN A 1 136 ? -20.303 2.252 18.386 1.00 69.81 136 GLN A CA 1
ATOM 1086 C C . GLN A 1 136 ? -20.659 1.216 17.301 1.00 69.81 136 GLN A C 1
ATOM 1088 O O . GLN A 1 136 ? -21.823 0.871 17.084 1.00 69.81 136 GLN A O 1
ATOM 1093 N N . ARG A 1 137 ? -19.651 0.697 16.591 1.00 68.19 137 ARG A N 1
ATOM 1094 C CA . ARG A 1 137 ? -19.845 -0.305 15.539 1.00 68.19 137 ARG A CA 1
ATOM 1095 C C . ARG A 1 137 ? -19.715 -1.691 16.146 1.00 68.19 137 ARG A C 1
ATOM 1097 O O . ARG A 1 137 ? -18.612 -2.172 16.366 1.00 68.19 137 ARG A O 1
ATOM 1104 N N . SER A 1 138 ? -20.835 -2.370 16.366 1.00 62.91 138 SER A N 1
ATOM 1105 C CA . SER A 1 138 ? -20.824 -3.766 16.827 1.00 62.91 138 SER A CA 1
ATOM 1106 C C . SER A 1 138 ? -20.442 -4.764 15.724 1.00 62.91 138 SER A C 1
ATOM 1108 O O . SER A 1 138 ? -19.989 -5.863 16.025 1.00 62.91 138 SER A O 1
ATOM 1110 N N . ASN A 1 139 ? -20.579 -4.384 14.447 1.00 74.12 139 ASN A N 1
ATOM 1111 C CA . ASN A 1 139 ? -20.268 -5.236 13.295 1.00 74.12 139 ASN A CA 1
ATOM 1112 C C . ASN A 1 139 ? -19.272 -4.563 12.333 1.00 74.12 139 ASN A C 1
ATOM 1114 O O . ASN A 1 139 ? -19.616 -4.175 11.216 1.00 74.12 139 ASN A O 1
ATOM 1118 N N . TYR A 1 140 ? -18.025 -4.402 12.782 1.00 87.81 140 TYR A N 1
ATOM 1119 C CA . TYR A 1 140 ? -16.937 -3.827 11.981 1.00 87.81 140 TYR A CA 1
ATOM 1120 C C . TYR A 1 140 ? -16.142 -4.879 11.182 1.00 87.81 140 TYR A C 1
ATOM 1122 O O . TYR A 1 140 ? -15.263 -4.517 10.402 1.00 87.81 140 TYR A O 1
ATOM 1130 N N . ALA A 1 141 ? -16.457 -6.174 11.316 1.00 87.88 141 ALA A N 1
ATOM 1131 C CA . ALA A 1 141 ? -15.717 -7.260 10.665 1.00 87.88 141 ALA A CA 1
ATOM 1132 C C . ALA A 1 141 ? -15.666 -7.105 9.134 1.00 87.88 141 ALA A C 1
ATOM 1134 O O . ALA A 1 141 ? -14.599 -7.194 8.531 1.00 87.88 141 ALA A O 1
ATOM 1135 N N . ALA A 1 142 ? -16.800 -6.778 8.504 1.00 89.25 142 ALA A N 1
ATOM 1136 C CA . ALA A 1 142 ? -16.858 -6.548 7.059 1.00 89.25 142 ALA A CA 1
ATOM 1137 C C . ALA A 1 142 ? -15.988 -5.357 6.615 1.00 89.25 142 ALA A C 1
ATOM 1139 O O . ALA A 1 142 ? -15.374 -5.394 5.548 1.00 89.25 142 ALA A O 1
ATOM 1140 N N . ARG A 1 143 ? -15.902 -4.304 7.439 1.00 91.94 143 ARG A N 1
ATOM 1141 C CA . ARG A 1 143 ? -15.029 -3.153 7.178 1.00 91.94 143 ARG A CA 1
ATOM 1142 C C . ARG A 1 143 ? -13.560 -3.539 7.311 1.00 91.94 143 ARG A C 1
ATOM 1144 O O . ARG A 1 143 ? -12.777 -3.201 6.429 1.00 91.94 143 ARG A O 1
ATOM 1151 N N . LEU A 1 144 ? -13.210 -4.293 8.352 1.00 91.94 144 LEU A N 1
ATOM 1152 C CA . LEU A 1 144 ? -11.851 -4.778 8.571 1.00 91.94 144 LEU A CA 1
ATOM 1153 C C . LEU A 1 144 ? -11.358 -5.635 7.400 1.00 91.94 144 LEU A C 1
ATOM 1155 O O . LEU A 1 144 ? -10.254 -5.415 6.915 1.00 91.94 144 LEU A O 1
ATOM 1159 N N . VAL A 1 145 ? -12.198 -6.532 6.875 1.00 93.25 145 VAL A N 1
ATOM 1160 C CA . VAL A 1 145 ? -11.874 -7.326 5.676 1.00 93.25 145 VAL A CA 1
ATOM 1161 C C . VAL A 1 145 ? -11.556 -6.424 4.482 1.00 93.25 145 VAL A C 1
ATOM 1163 O O . VAL A 1 145 ? -10.573 -6.652 3.783 1.00 93.25 145 VAL A O 1
ATOM 1166 N N . ARG A 1 146 ? -12.339 -5.361 4.256 1.00 93.62 146 ARG A N 1
ATOM 1167 C CA . ARG A 1 146 ? -12.073 -4.411 3.164 1.00 93.62 146 ARG A CA 1
ATOM 1168 C C . ARG A 1 146 ? -10.757 -3.654 3.357 1.00 93.62 146 ARG A C 1
ATOM 1170 O O . ARG A 1 146 ? -10.045 -3.474 2.378 1.00 93.62 146 ARG A O 1
ATOM 1177 N N . LEU A 1 147 ? -10.423 -3.249 4.585 1.00 93.69 147 LEU A N 1
ATOM 1178 C CA . LEU A 1 147 ? -9.139 -2.607 4.902 1.00 93.69 147 LEU A CA 1
ATOM 1179 C C . LEU A 1 147 ? -7.962 -3.570 4.680 1.00 93.69 147 LEU A C 1
ATOM 1181 O O . LEU A 1 147 ? -6.967 -3.199 4.064 1.00 93.69 147 LEU A O 1
ATOM 1185 N N . MET A 1 148 ? -8.096 -4.830 5.101 1.00 93.19 148 MET A N 1
ATOM 1186 C CA . MET A 1 148 ? -7.070 -5.855 4.876 1.00 93.19 148 MET A CA 1
ATOM 1187 C C . MET A 1 148 ? -6.905 -6.212 3.398 1.00 93.19 148 MET A C 1
ATOM 1189 O O . MET A 1 148 ? -5.795 -6.495 2.960 1.00 93.19 148 MET A O 1
ATOM 1193 N N . ASN A 1 149 ? -7.967 -6.138 2.593 1.00 93.69 149 ASN A N 1
ATOM 1194 C CA . ASN A 1 149 ? -7.846 -6.305 1.145 1.00 93.69 149 ASN A CA 1
ATOM 1195 C C . ASN A 1 149 ? -6.954 -5.228 0.510 1.00 93.69 149 ASN A C 1
ATOM 1197 O O . ASN A 1 149 ? -6.219 -5.547 -0.419 1.00 93.69 149 ASN A O 1
ATOM 1201 N N . VAL A 1 150 ? -6.976 -3.991 1.024 1.00 93.00 150 VAL A N 1
ATOM 1202 C CA . VAL A 1 150 ? -6.073 -2.920 0.566 1.00 93.00 150 VAL A CA 1
ATOM 1203 C C . VAL A 1 150 ? -4.624 -3.247 0.919 1.00 93.00 150 VAL A C 1
ATOM 1205 O O . VAL A 1 150 ? -3.764 -3.200 0.046 1.00 93.00 150 VAL A O 1
ATOM 1208 N N . VAL A 1 151 ? -4.367 -3.649 2.169 1.00 90.62 151 VAL A N 1
ATOM 1209 C CA . VAL A 1 151 ? -3.035 -4.089 2.627 1.00 90.62 151 VAL A CA 1
ATOM 1210 C C . VAL A 1 151 ? -2.494 -5.215 1.740 1.00 90.62 151 VAL A C 1
ATOM 1212 O O . VAL A 1 151 ? -1.389 -5.131 1.208 1.00 90.62 151 VAL A O 1
ATOM 1215 N N . ASN A 1 152 ? -3.310 -6.241 1.501 1.00 90.19 152 ASN A N 1
ATOM 1216 C CA . ASN A 1 152 ? -2.930 -7.383 0.673 1.00 90.19 152 ASN A CA 1
ATOM 1217 C C . ASN A 1 152 ? -2.694 -6.999 -0.795 1.00 90.19 152 ASN A C 1
ATOM 1219 O O . ASN A 1 152 ? -1.805 -7.563 -1.434 1.00 90.19 152 ASN A O 1
ATOM 1223 N N . ALA A 1 153 ? -3.475 -6.061 -1.341 1.00 90.69 153 ALA A N 1
ATOM 1224 C CA . ALA A 1 153 ? -3.294 -5.576 -2.705 1.00 90.69 153 ALA A CA 1
ATOM 1225 C C . ALA A 1 153 ? -1.939 -4.882 -2.874 1.00 90.69 153 ALA A C 1
ATOM 1227 O O . ALA A 1 153 ? -1.233 -5.165 -3.838 1.00 90.69 153 ALA A O 1
ATOM 1228 N N . VAL A 1 154 ? -1.546 -4.044 -1.913 1.00 86.88 154 VAL A N 1
ATOM 1229 C CA . VAL A 1 154 ? -0.244 -3.362 -1.923 1.00 86.88 154 VAL A CA 1
ATOM 1230 C C . VAL A 1 154 ? 0.888 -4.376 -1.864 1.00 86.88 154 VAL A C 1
ATOM 1232 O O . VAL A 1 154 ? 1.726 -4.396 -2.763 1.00 86.88 154 VAL A O 1
ATOM 1235 N N . ASN A 1 155 ? 0.850 -5.299 -0.900 1.00 85.38 155 ASN A N 1
ATOM 1236 C CA . ASN A 1 155 ? 1.857 -6.356 -0.787 1.00 85.38 155 ASN A CA 1
ATOM 1237 C C . ASN A 1 155 ? 1.984 -7.163 -2.086 1.00 85.38 155 ASN A C 1
ATOM 1239 O O . ASN A 1 155 ? 3.088 -7.451 -2.539 1.00 85.38 155 ASN A O 1
ATOM 1243 N N . LYS A 1 156 ? 0.861 -7.492 -2.732 1.00 87.19 156 LYS A N 1
ATOM 1244 C CA . LYS A 1 156 ? 0.869 -8.195 -4.017 1.00 87.19 156 LYS A CA 1
ATOM 1245 C C . LYS A 1 156 ? 1.511 -7.365 -5.134 1.00 87.19 156 LYS A C 1
ATOM 1247 O O . LYS A 1 156 ? 2.295 -7.918 -5.898 1.00 87.19 156 LYS A O 1
ATOM 1252 N N . ILE A 1 157 ? 1.197 -6.072 -5.229 1.00 85.38 157 ILE A N 1
ATOM 1253 C CA . ILE A 1 157 ? 1.778 -5.173 -6.239 1.00 85.38 157 ILE A CA 1
ATOM 1254 C C . ILE A 1 157 ? 3.300 -5.084 -6.067 1.00 85.38 157 ILE A C 1
ATOM 1256 O O . ILE A 1 157 ? 4.018 -5.225 -7.056 1.00 85.38 157 ILE A O 1
ATOM 1260 N N . HIS A 1 158 ? 3.794 -4.929 -4.835 1.00 80.19 158 HIS A N 1
ATOM 1261 C CA . HIS A 1 158 ? 5.235 -4.912 -4.565 1.00 80.19 158 HIS A CA 1
ATOM 1262 C C . HIS A 1 158 ? 5.906 -6.245 -4.910 1.00 80.19 158 HIS A C 1
ATOM 1264 O O . HIS A 1 158 ? 6.941 -6.253 -5.570 1.00 80.19 158 HIS A O 1
ATOM 1270 N N . MET A 1 159 ? 5.303 -7.382 -4.542 1.00 81.50 159 MET A N 1
ATOM 1271 C CA . MET A 1 159 ? 5.860 -8.697 -4.888 1.00 81.50 159 MET A CA 1
ATOM 1272 C C . MET A 1 159 ? 5.965 -8.897 -6.406 1.00 81.50 159 MET A C 1
ATOM 1274 O O . MET A 1 159 ? 7.023 -9.283 -6.893 1.00 81.50 159 MET A O 1
ATOM 1278 N N . GLU A 1 160 ? 4.908 -8.586 -7.164 1.00 85.06 160 GLU A N 1
ATOM 1279 C CA . GLU A 1 160 ? 4.917 -8.688 -8.632 1.00 85.06 160 GLU A CA 1
ATOM 1280 C C . GLU A 1 160 ? 5.969 -7.761 -9.262 1.00 85.06 160 GLU A C 1
ATOM 1282 O O . GLU A 1 160 ? 6.675 -8.145 -10.192 1.00 85.06 160 GLU A O 1
ATOM 1287 N N . LYS A 1 161 ? 6.106 -6.538 -8.744 1.00 79.94 161 LYS A N 1
ATOM 1288 C CA . LYS A 1 161 ? 7.104 -5.566 -9.205 1.00 79.94 161 LYS A CA 1
ATOM 1289 C C . LYS A 1 161 ? 8.527 -6.051 -8.943 1.00 79.94 161 LYS A C 1
ATOM 1291 O O . LYS A 1 161 ? 9.362 -5.993 -9.844 1.00 79.94 161 LYS A O 1
ATOM 1296 N N . ARG A 1 162 ? 8.781 -6.600 -7.754 1.00 79.44 162 ARG A N 1
ATOM 1297 C CA . ARG A 1 162 ? 10.069 -7.191 -7.387 1.00 79.44 162 ARG A CA 1
ATOM 1298 C C . ARG A 1 162 ? 10.432 -8.366 -8.290 1.00 79.44 162 ARG A C 1
ATOM 1300 O O . ARG A 1 162 ? 11.574 -8.462 -8.721 1.00 79.44 162 ARG A O 1
ATOM 1307 N N . GLU A 1 163 ? 9.472 -9.225 -8.632 1.00 83.69 163 GLU A N 1
ATOM 1308 C CA . GLU A 1 163 ? 9.683 -10.303 -9.607 1.00 83.69 163 GLU A CA 1
ATOM 1309 C C . GLU A 1 163 ? 10.075 -9.755 -10.989 1.00 83.69 163 GLU A C 1
ATOM 1311 O O . GLU A 1 163 ? 11.014 -10.258 -11.607 1.00 83.69 163 GLU A O 1
ATOM 1316 N N . VAL A 1 164 ? 9.410 -8.694 -11.464 1.00 83.69 164 VAL A N 1
ATOM 1317 C CA . VAL A 1 164 ? 9.745 -8.045 -12.744 1.00 83.69 164 VAL A CA 1
ATOM 1318 C C . VAL A 1 164 ? 11.140 -7.415 -12.710 1.00 83.69 164 VAL A C 1
ATOM 1320 O O . VAL A 1 164 ? 11.884 -7.561 -13.679 1.00 83.69 164 VAL A O 1
ATOM 1323 N N . LEU A 1 165 ? 11.519 -6.752 -11.614 1.00 80.38 165 LEU A N 1
ATOM 1324 C CA . LEU A 1 165 ? 12.844 -6.144 -11.452 1.00 80.38 165 LEU A CA 1
ATOM 1325 C C . LEU A 1 165 ? 13.960 -7.194 -11.366 1.00 80.38 165 LEU A C 1
ATOM 1327 O O . LEU A 1 165 ? 14.991 -7.041 -12.018 1.00 80.38 165 LEU A O 1
ATOM 1331 N N . GLU A 1 166 ? 13.746 -8.290 -10.637 1.00 81.81 166 GLU A N 1
ATOM 1332 C CA . GLU A 1 166 ? 14.697 -9.408 -10.584 1.00 81.81 166 GLU A CA 1
ATOM 1333 C C . GLU A 1 166 ? 14.886 -10.043 -11.969 1.00 81.81 166 GLU A C 1
ATOM 1335 O O . GLU A 1 166 ? 16.015 -10.308 -12.379 1.00 81.81 166 GLU A O 1
ATOM 1340 N N . LEU A 1 167 ? 13.809 -10.224 -12.742 1.00 84.75 167 LEU A N 1
ATOM 1341 C CA . LEU A 1 167 ? 13.916 -10.688 -14.127 1.00 84.75 167 LEU A CA 1
ATOM 1342 C C . LEU A 1 167 ? 14.659 -9.677 -15.007 1.00 84.75 167 LEU A C 1
ATOM 1344 O O . LEU A 1 167 ? 15.541 -10.071 -15.766 1.00 84.75 167 LEU A O 1
ATOM 1348 N N . ALA A 1 168 ? 14.342 -8.386 -14.895 1.00 83.88 168 ALA A N 1
ATOM 1349 C CA . ALA A 1 168 ? 15.022 -7.333 -15.644 1.00 83.88 168 ALA A CA 1
ATOM 1350 C C . ALA A 1 168 ? 16.532 -7.326 -15.365 1.00 83.88 168 ALA A C 1
ATOM 1352 O O . ALA A 1 168 ? 17.325 -7.182 -16.292 1.00 83.88 168 ALA A O 1
ATOM 1353 N N . ARG A 1 169 ? 16.927 -7.568 -14.113 1.00 82.25 169 ARG A N 1
ATOM 1354 C CA . ARG A 1 169 ? 18.325 -7.734 -13.715 1.00 82.25 169 ARG A CA 1
ATOM 1355 C C . ARG A 1 169 ? 18.954 -9.004 -14.293 1.00 82.25 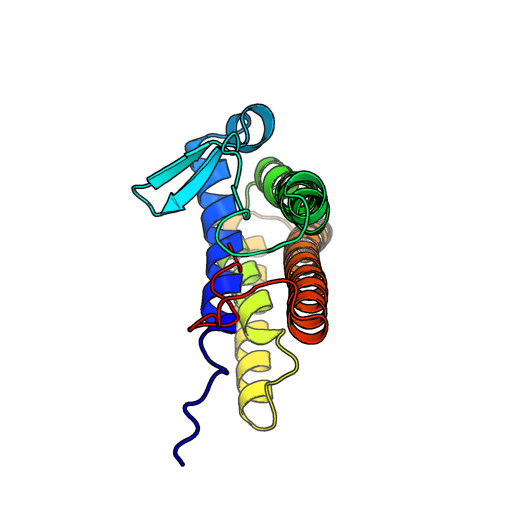169 ARG A C 1
ATOM 1357 O O . ARG A 1 169 ? 20.063 -8.935 -14.795 1.00 82.25 169 ARG A O 1
ATOM 1364 N N . ILE A 1 170 ? 18.281 -10.157 -14.236 1.00 84.81 170 ILE A N 1
ATOM 1365 C CA . ILE A 1 170 ? 18.807 -11.428 -14.780 1.00 84.81 170 ILE A CA 1
ATOM 1366 C C . ILE A 1 170 ? 19.056 -11.340 -16.290 1.00 84.81 170 ILE A C 1
ATOM 1368 O O . ILE A 1 170 ? 19.982 -11.966 -16.799 1.00 84.81 170 ILE A O 1
ATOM 1372 N N . PHE A 1 171 ? 18.214 -10.596 -17.004 1.00 87.75 171 PHE A N 1
ATOM 1373 C CA . PHE A 1 171 ? 18.313 -10.415 -18.450 1.00 87.75 171 PHE A CA 1
ATOM 1374 C C . PHE A 1 171 ? 19.106 -9.169 -18.865 1.00 87.75 171 PHE A C 1
ATOM 1376 O O . PHE A 1 171 ? 19.056 -8.814 -20.041 1.00 87.75 171 PHE A O 1
ATOM 1383 N N . ASP A 1 172 ? 19.799 -8.509 -17.929 1.00 85.06 172 ASP A N 1
ATOM 1384 C CA . ASP A 1 172 ? 20.587 -7.294 -18.173 1.00 85.06 172 ASP A CA 1
ATOM 1385 C C . ASP A 1 172 ? 19.804 -6.224 -18.966 1.00 85.06 172 ASP A C 1
ATOM 1387 O O . ASP A 1 172 ? 20.319 -5.571 -19.873 1.00 85.06 172 ASP A O 1
ATOM 1391 N N . VAL A 1 173 ? 18.513 -6.053 -18.639 1.00 85.62 173 VAL A N 1
ATOM 1392 C CA . VAL A 1 173 ? 17.629 -5.069 -19.289 1.00 85.62 173 VAL A CA 1
ATOM 1393 C C . VAL A 1 173 ? 18.170 -3.655 -19.104 1.00 85.62 173 VAL A C 1
ATOM 1395 O O . VAL A 1 173 ? 18.055 -2.834 -20.013 1.00 85.62 173 VAL A O 1
ATOM 1398 N N . PHE A 1 174 ? 18.767 -3.371 -17.948 1.00 84.12 174 PHE A N 1
ATOM 1399 C CA . PHE A 1 174 ? 19.364 -2.079 -17.641 1.00 84.12 174 PHE A CA 1
ATOM 1400 C C . PHE A 1 174 ? 20.892 -2.166 -17.685 1.00 84.12 174 PHE A C 1
ATOM 1402 O O . PHE A 1 174 ? 21.487 -3.096 -17.154 1.00 84.12 174 PHE A O 1
ATOM 1409 N N . LYS A 1 175 ? 21.529 -1.159 -18.286 1.00 83.12 175 LYS A N 1
ATOM 1410 C CA . LYS A 1 175 ? 22.990 -1.015 -18.414 1.00 83.12 175 LYS A CA 1
ATOM 1411 C C . LYS A 1 175 ? 23.660 -0.376 -17.202 1.00 83.12 175 LYS A C 1
ATOM 1413 O O . LYS A 1 175 ? 24.849 -0.061 -17.246 1.00 83.12 175 LYS A O 1
ATOM 1418 N N . VAL A 1 176 ? 22.881 -0.092 -16.171 1.00 77.00 176 VAL A N 1
ATOM 1419 C CA . VAL A 1 176 ? 23.328 0.601 -14.972 1.00 77.00 176 VAL A CA 1
ATOM 1420 C C . VAL A 1 176 ? 23.115 -0.308 -13.776 1.00 77.00 176 VAL A C 1
ATOM 1422 O O . VAL A 1 176 ? 22.080 -0.963 -13.657 1.00 77.00 176 VAL A O 1
ATOM 1425 N N . ASP A 1 177 ? 24.099 -0.324 -12.885 1.00 66.94 177 ASP A N 1
ATOM 1426 C CA . ASP A 1 177 ? 23.952 -0.946 -11.580 1.00 66.94 177 ASP A CA 1
ATOM 1427 C C . ASP A 1 177 ? 23.233 0.038 -10.660 1.00 66.94 177 ASP A C 1
ATOM 1429 O O . ASP A 1 177 ? 23.715 1.145 -10.403 1.00 66.94 177 ASP A O 1
ATOM 1433 N N . PHE A 1 178 ? 22.066 -0.353 -10.160 1.00 63.66 178 PHE A N 1
ATOM 1434 C CA . PHE A 1 178 ? 21.350 0.451 -9.179 1.00 63.66 178 PHE A CA 1
ATOM 1435 C C . PHE A 1 178 ? 22.030 0.317 -7.815 1.00 63.66 178 PHE A C 1
ATOM 1437 O O . PHE A 1 178 ? 22.295 -0.790 -7.341 1.00 63.66 178 PHE A O 1
ATOM 1444 N N . SER A 1 179 ? 22.335 1.454 -7.183 1.00 59.00 179 SER A N 1
ATOM 1445 C CA . SER A 1 179 ? 22.961 1.497 -5.853 1.00 59.00 179 SER A CA 1
ATOM 1446 C C . SER A 1 179 ? 22.057 0.922 -4.766 1.00 59.00 179 SER A C 1
ATOM 1448 O O . SER A 1 179 ? 22.544 0.342 -3.797 1.00 59.00 179 SER A O 1
ATOM 1450 N N . GLU A 1 180 ? 20.750 1.069 -4.957 1.00 54.47 180 GLU A N 1
ATOM 1451 C CA . GLU A 1 180 ? 19.706 0.441 -4.164 1.00 54.47 180 GLU A CA 1
ATOM 1452 C C . GLU A 1 180 ? 18.828 -0.358 -5.133 1.00 54.47 180 GLU A C 1
ATOM 1454 O O . GLU A 1 180 ? 18.306 0.219 -6.090 1.00 54.47 180 GLU A O 1
ATOM 1459 N N . PRO A 1 181 ? 18.670 -1.678 -4.934 1.00 53.28 181 PRO A N 1
ATOM 1460 C CA . PRO A 1 181 ? 17.788 -2.493 -5.771 1.00 53.28 181 PRO A CA 1
ATOM 1461 C C . PRO A 1 181 ? 16.318 -2.042 -5.691 1.00 53.28 181 PRO A C 1
ATOM 1463 O O . PRO A 1 181 ? 15.542 -2.371 -6.586 1.00 53.28 181 PRO A O 1
ATOM 1466 N N . ASP A 1 182 ? 15.989 -1.242 -4.672 1.00 52.44 182 ASP A N 1
ATOM 1467 C CA . ASP A 1 182 ? 14.650 -0.765 -4.339 1.00 52.44 182 ASP A CA 1
ATOM 1468 C C . ASP A 1 182 ? 14.392 0.678 -4.855 1.00 52.44 182 ASP A C 1
ATOM 1470 O O . ASP A 1 182 ? 13.309 1.213 -4.687 1.00 52.44 182 ASP A O 1
ATOM 1474 N N . ILE A 1 183 ? 15.327 1.326 -5.579 1.00 48.56 183 ILE A N 1
ATOM 1475 C CA . ILE A 1 183 ? 15.176 2.726 -6.075 1.00 48.56 183 ILE A CA 1
ATOM 1476 C C . ILE A 1 183 ? 13.912 2.967 -6.916 1.00 48.56 183 ILE A C 1
ATOM 1478 O O . ILE A 1 183 ? 13.445 4.101 -7.042 1.00 48.56 183 ILE A O 1
ATOM 1482 N N . PHE A 1 184 ? 13.362 1.917 -7.523 1.00 47.44 184 PHE A N 1
ATOM 1483 C CA . PHE A 1 184 ? 12.124 2.019 -8.283 1.00 47.44 184 PHE A CA 1
ATOM 1484 C C . PHE A 1 184 ? 10.885 1.655 -7.486 1.00 47.44 184 PHE A C 1
ATOM 1486 O O . PHE A 1 184 ? 9.828 1.650 -8.104 1.00 47.44 184 PHE A O 1
ATOM 1493 N N . ASP A 1 185 ? 10.960 1.378 -6.180 1.00 45.25 185 ASP A N 1
ATOM 1494 C CA . ASP A 1 185 ? 9.839 0.941 -5.337 1.00 45.25 185 ASP A CA 1
ATOM 1495 C C . ASP A 1 185 ? 8.752 2.003 -5.071 1.00 45.25 185 ASP A C 1
ATOM 1497 O O . ASP A 1 185 ? 7.728 1.666 -4.480 1.00 45.25 185 ASP A O 1
ATOM 1501 N N . CYS A 1 186 ? 8.861 3.189 -5.687 1.00 39.16 186 CYS A N 1
ATOM 1502 C CA . CYS A 1 186 ? 7.804 4.210 -5.804 1.00 39.16 186 CYS A CA 1
ATOM 1503 C C . CYS A 1 186 ? 6.430 3.684 -6.271 1.00 39.16 186 CYS A C 1
ATOM 1505 O O . CYS A 1 186 ? 6.370 2.863 -7.227 1.00 39.16 186 CYS A O 1
#

Mean predicted aligned error: 10.43 Å

Secondary structure (DSSP, 8-state):
------SSSHHHHHHHHHHHHHHHHHHHTTHHHHT-EEESSSS-EEES------TTT-SS-HHHHHHHHHHHHHHHIIIIIHHHHHH---HHHHHHHHHHHHH--TT--THHHHHHHHHHHHHHHHHHHHHHHTS--S--HHHHHHHHHHHHHHHHHHHHHHHHHHHHHHTT--SS--SSTTTT--

Radius of gyration: 18.58 Å; Cα contacts (8 Å, |Δi|>4): 148; chains: 1; bounding box: 55×36×50 Å

Nearest PDB structures (foldseek):
  5xpm-assembly1_A  TM=6.352E-01  e=5.942E-02  Rattus norvegicus
  6bns-assembly1_B  TM=5.933E-01  e=1.641E-01  Homo sapiens
  7axg-assembly1_A  TM=5.537E-01  e=1.093E-01  Homo sapiens
  7riu-assembly1_A  TM=5.655E-01  e=1.560E-01  Homo sapiens
  3vt8-assembly1_A  TM=5.769E-01  e=2.592E-01  Rattus norvegicus